Protein AF-A0A943BKE2-F1 (afdb_monomer)

Sequence (207 aa):
MQDPIVSISTIRNFMGNAGRNTCNEYLYQALLDADEALQRQIAKDVIKNNSTSTKTYLCPVCKRTVIKGNNYCGNCGQQLNTSKIERKKQMKLKFEGYSDDTFGEYGVTGEDVDNCGSMDPIQCVVDAGIHGKLMVIGQYSKASCSNGCWMIGISKVEEEDVLPDWKISLLQGDMEYSPALELEIQDEVEVTLTWYKNGRKEEFSHE

Radius of gyration: 26.33 Å; Cα contacts (8 Å, |Δi|>4): 329; chains: 1; bounding box: 64×33×72 Å

Foldseek 3Di:
DDDLVVVLVVLVVVPVVPPPPVPCPVVVVVSVVVNVVSVVVVVVVVVVVVVPPQDWDADPPPRDIDTLPDQADPPPRDGDPNVPVPPLDWQKWKWKADAQFWIDTCRPPNDIDGNPNPQFKKKKWKDLDVQFIKIKIWGAQPVVVNPRAIDIDIDHPDPPGDDGPWDWDWACDPDNRMIMIMTIHRPPGDIDIWMDGNNHTDDDDPD

Nearest PDB structures (foldseek):
  6f2r-assembly1_Q  TM=3.403E-01  e=2.307E+00  Homo sapiens
  6f2r-assembly3_K  TM=3.422E-01  e=3.800E+00  Homo sapiens
  9bee-assembly1_A  TM=2.531E-01  e=3.218E+00  Homo sapiens
  3l1f-assembly1_A-2  TM=2.012E-01  e=4.245E+00  Bos taurus

pLDDT: mean 82.04, std 16.02, range [31.16, 98.5]

Mean predicted aligned error: 16.69 Å

Secondary structure (DSSP, 8-state):
---HHHHHHHHHHHHHHS---TT-HHHHHHHHHHHHHHHHHHHHHHHHHHSS---EEE-TTT--EEETT-SB-TTT--B--TT-S----EEEEEEEESSSSEEEETTTT-EEEE-TT----EEEEEE-GGG-EEEEEEEESTTTTT-S-EEEEEE-SSTTPPPP--EEEEEE-SSTT-EEEEEEEETT---EEEEEETTEEP-----

Solvent-accessible surface area (backbone atoms only — not comparable to full-atom values): 12114 Å² total; per-residue (Å²): 132,83,59,67,69,61,52,45,55,51,52,52,51,49,56,65,70,53,57,89,63,92,85,46,66,67,58,54,49,55,50,50,54,50,47,52,54,51,52,54,49,51,51,50,52,51,52,59,57,54,70,56,68,72,51,65,45,63,39,90,83,80,63,45,81,40,62,69,86,53,59,46,39,92,84,78,64,48,74,41,62,80,81,68,58,68,73,72,57,61,40,51,45,30,35,36,34,85,57,76,35,33,43,31,34,69,52,76,81,60,50,72,44,73,56,82,61,66,46,56,39,40,36,34,39,44,36,38,66,96,73,32,46,39,24,40,37,39,29,36,12,62,88,59,78,65,67,72,29,46,45,78,51,73,47,65,73,50,95,85,60,68,78,53,90,59,54,72,46,82,46,83,28,96,36,91,51,10,48,21,42,34,41,43,42,68,49,93,59,71,69,48,79,47,47,22,55,71,85,41,74,62,82,82,79,88,125

Structure (mmCIF, N/CA/C/O backbone):
data_AF-A0A943BKE2-F1
#
_entry.id   AF-A0A943BKE2-F1
#
loop_
_atom_site.group_PDB
_atom_site.id
_atom_site.type_symbol
_atom_site.label_atom_id
_atom_site.label_alt_id
_atom_site.label_comp_id
_atom_site.label_asym_id
_atom_site.label_entity_id
_atom_site.label_seq_id
_atom_site.pdbx_PDB_ins_code
_atom_site.Cartn_x
_atom_site.Cartn_y
_atom_site.Cartn_z
_atom_site.occupancy
_atom_site.B_iso_or_equiv
_atom_site.auth_seq_id
_atom_site.auth_comp_id
_atom_site.auth_asym_id
_atom_site.auth_atom_id
_atom_site.pdbx_PDB_model_num
ATOM 1 N N . MET A 1 1 ? 9.113 -6.571 44.033 1.00 51.59 1 MET A N 1
ATOM 2 C CA . MET A 1 1 ? 9.815 -5.648 43.117 1.00 51.59 1 MET A CA 1
ATOM 3 C C . MET A 1 1 ? 9.465 -4.242 43.583 1.00 51.59 1 MET A C 1
ATOM 5 O O . MET A 1 1 ? 8.282 -3.999 43.780 1.00 51.59 1 MET A O 1
ATOM 9 N N . GLN A 1 2 ? 10.448 -3.400 43.917 1.00 57.78 2 GLN A N 1
ATOM 10 C CA . GLN A 1 2 ? 10.192 -2.038 44.414 1.00 57.78 2 GLN A CA 1
ATOM 11 C C . GLN A 1 2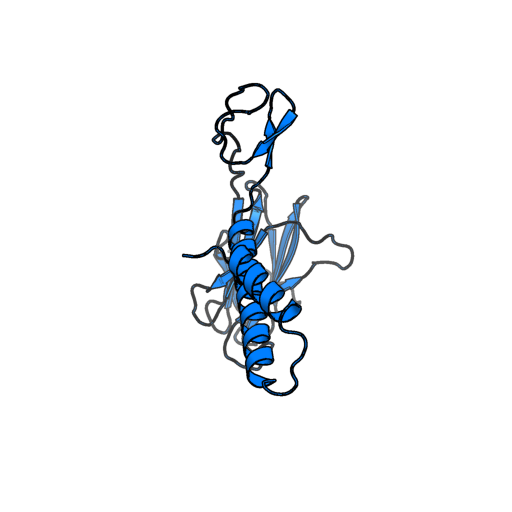 ? 9.551 -1.187 43.300 1.00 57.78 2 GLN A C 1
ATOM 13 O O . GLN A 1 2 ? 9.896 -1.375 42.135 1.00 57.78 2 GLN A O 1
ATOM 18 N N . ASP A 1 3 ? 8.637 -0.276 43.644 1.00 66.06 3 ASP A N 1
ATOM 19 C CA . ASP A 1 3 ? 8.017 0.647 42.682 1.00 66.06 3 ASP A CA 1
ATOM 20 C C . ASP A 1 3 ? 9.083 1.608 42.104 1.00 66.06 3 ASP A C 1
ATOM 22 O O . ASP A 1 3 ? 9.759 2.297 42.879 1.00 66.06 3 ASP A O 1
ATOM 26 N N . PRO A 1 4 ? 9.257 1.677 40.769 1.00 68.12 4 PRO A N 1
ATOM 27 C CA . PRO A 1 4 ? 10.283 2.506 40.138 1.00 68.12 4 PRO A CA 1
ATOM 28 C C . PRO A 1 4 ? 10.124 4.007 40.436 1.00 68.12 4 PRO A C 1
ATOM 30 O O . PRO A 1 4 ? 11.122 4.728 40.479 1.00 68.12 4 PRO A O 1
ATOM 33 N N . ILE A 1 5 ? 8.907 4.487 40.723 1.00 67.88 5 ILE A N 1
ATOM 34 C CA . ILE A 1 5 ? 8.652 5.881 41.123 1.00 67.88 5 ILE A CA 1
ATOM 35 C C . ILE A 1 5 ? 9.241 6.151 42.514 1.00 67.88 5 ILE A C 1
ATOM 37 O O . ILE A 1 5 ? 9.876 7.185 42.750 1.00 67.88 5 ILE A O 1
ATOM 41 N N . VAL A 1 6 ? 9.089 5.193 43.431 1.00 70.44 6 VAL A N 1
ATOM 42 C CA . VAL A 1 6 ? 9.658 5.266 44.784 1.00 70.44 6 VAL A CA 1
ATOM 43 C C . VAL A 1 6 ? 11.188 5.235 44.716 1.00 70.44 6 VAL A C 1
ATOM 45 O O . VAL A 1 6 ? 11.851 6.028 45.393 1.00 70.44 6 VAL A O 1
ATOM 48 N N . SER A 1 7 ? 11.763 4.405 43.842 1.00 76.44 7 SER A N 1
ATOM 49 C CA . SER A 1 7 ? 13.211 4.356 43.597 1.00 76.44 7 SER A CA 1
ATOM 50 C C . SER A 1 7 ? 13.778 5.679 43.063 1.00 76.44 7 SER A C 1
ATOM 52 O O . SER A 1 7 ? 14.766 6.165 43.612 1.00 76.44 7 SER A O 1
ATOM 54 N N . ILE A 1 8 ? 13.127 6.317 42.081 1.00 75.31 8 ILE A N 1
ATOM 55 C CA . ILE A 1 8 ? 13.532 7.635 41.549 1.00 75.31 8 ILE A CA 1
ATOM 56 C C . ILE A 1 8 ? 13.508 8.708 42.643 1.00 75.31 8 ILE A C 1
ATOM 58 O O . ILE A 1 8 ? 14.462 9.472 42.803 1.00 75.31 8 ILE A O 1
ATOM 62 N N . SER A 1 9 ? 12.434 8.755 43.436 1.00 71.38 9 SER A N 1
ATOM 63 C CA . SER A 1 9 ? 12.315 9.745 44.513 1.00 71.38 9 SER A CA 1
ATOM 64 C C . SER A 1 9 ? 13.426 9.592 45.560 1.00 71.38 9 SER A C 1
ATOM 66 O O . SER A 1 9 ? 13.979 10.583 46.034 1.00 71.38 9 SER A O 1
ATOM 68 N N . THR A 1 10 ? 13.820 8.349 45.854 1.00 75.75 10 THR A N 1
ATOM 69 C CA . THR A 1 10 ? 14.899 8.029 46.795 1.00 75.75 10 THR A CA 1
ATOM 70 C C . THR A 1 10 ? 16.254 8.498 46.263 1.00 75.75 10 THR A C 1
ATOM 72 O O . THR A 1 10 ? 17.006 9.139 46.998 1.00 75.75 10 THR A O 1
ATOM 75 N N . ILE A 1 11 ? 16.539 8.246 44.979 1.00 73.44 11 ILE A N 1
ATOM 76 C CA . ILE A 1 11 ? 17.780 8.675 44.312 1.00 73.44 11 ILE A CA 1
ATOM 77 C C . ILE A 1 11 ? 17.886 10.203 44.313 1.00 73.44 11 ILE A C 1
ATOM 79 O O . ILE A 1 11 ? 18.896 10.749 44.754 1.00 73.44 11 ILE A O 1
ATOM 83 N N . ARG A 1 12 ? 16.827 10.911 43.905 1.00 73.44 12 ARG A N 1
ATOM 84 C CA . ARG A 1 12 ? 16.833 12.382 43.854 1.00 73.44 12 ARG A CA 1
ATOM 85 C C . ARG A 1 12 ? 16.966 13.021 45.231 1.00 73.44 12 ARG A C 1
ATOM 87 O O . ARG A 1 12 ? 17.705 13.991 45.374 1.00 73.44 12 ARG A O 1
ATOM 94 N N . ASN A 1 13 ? 16.308 12.465 46.248 1.00 71.44 13 ASN A N 1
ATOM 95 C CA . ASN A 1 13 ? 16.451 12.932 47.628 1.00 71.44 13 ASN A CA 1
ATOM 96 C C . ASN A 1 13 ? 17.877 12.720 48.146 1.00 71.44 13 ASN A C 1
ATOM 98 O O . ASN A 1 13 ? 18.425 13.594 48.815 1.00 71.44 13 ASN A O 1
ATOM 102 N N . PHE A 1 14 ? 18.501 11.589 47.808 1.00 69.94 14 PHE A N 1
ATOM 103 C CA . PHE A 1 14 ? 19.898 11.338 48.147 1.00 69.94 14 PHE A CA 1
ATOM 104 C C . PHE A 1 14 ? 20.828 12.337 47.448 1.00 69.94 14 PHE A C 1
ATOM 106 O O . PHE A 1 14 ? 21.661 12.942 48.110 1.00 69.94 14 PHE A O 1
ATOM 113 N N . MET A 1 15 ? 20.636 12.586 46.149 1.00 69.81 15 MET A N 1
ATOM 114 C CA . MET A 1 15 ? 21.415 13.566 45.379 1.00 69.81 15 MET A CA 1
ATOM 115 C C . MET A 1 15 ? 21.217 15.013 45.855 1.00 69.81 15 MET A C 1
ATOM 117 O O . MET A 1 15 ? 22.151 15.805 45.795 1.00 69.81 15 MET A O 1
ATOM 121 N N . GLY A 1 16 ? 20.013 15.372 46.313 1.00 65.56 16 GLY A N 1
ATOM 122 C CA . GLY A 1 16 ? 19.709 16.702 46.847 1.00 65.56 16 GLY A CA 1
ATOM 123 C C . GLY A 1 16 ? 20.286 16.938 48.246 1.00 65.56 16 GLY A C 1
ATOM 124 O O . GLY A 1 16 ? 20.759 18.035 48.533 1.00 65.56 16 GLY A O 1
ATOM 125 N N . ASN A 1 17 ? 20.288 15.906 49.099 1.00 64.44 17 ASN A N 1
ATOM 126 C CA . ASN A 1 17 ? 20.837 15.972 50.459 1.00 64.44 17 ASN A CA 1
ATOM 127 C C . ASN A 1 17 ? 22.362 15.790 50.493 1.00 64.44 17 ASN A C 1
ATOM 129 O O . ASN A 1 17 ? 23.040 16.394 51.324 1.00 64.44 17 ASN A O 1
ATOM 133 N N . ALA A 1 18 ? 22.918 14.990 49.581 1.00 60.44 18 ALA A N 1
ATOM 134 C CA . ALA A 1 18 ? 24.348 14.909 49.323 1.00 60.44 18 ALA A CA 1
ATOM 1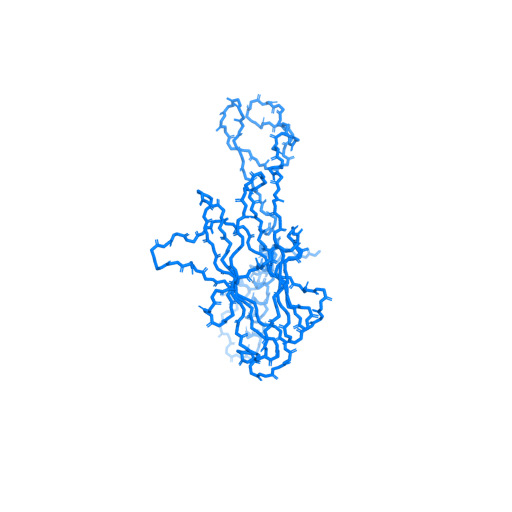35 C C . ALA A 1 18 ? 24.759 16.100 48.446 1.00 60.44 18 ALA A C 1
ATOM 137 O O . ALA A 1 18 ? 25.058 15.943 47.263 1.00 60.44 18 ALA A O 1
ATOM 138 N N . GLY A 1 19 ? 24.739 17.312 49.014 1.00 55.50 19 GLY A N 1
ATOM 139 C CA . GLY A 1 19 ? 25.275 18.503 48.348 1.00 55.50 19 GLY A CA 1
ATOM 140 C C . GLY A 1 19 ? 26.635 18.188 47.715 1.00 55.50 19 GLY A C 1
ATOM 141 O O . GLY A 1 19 ? 27.397 17.431 48.312 1.00 55.50 19 GLY A O 1
ATOM 142 N N . ARG A 1 20 ? 26.891 18.701 46.496 1.00 55.06 20 ARG A N 1
ATOM 143 C CA . ARG A 1 20 ? 28.044 18.380 45.622 1.00 55.06 20 ARG A CA 1
ATOM 144 C C . ARG A 1 20 ? 29.380 18.336 46.384 1.00 55.06 20 ARG A C 1
ATOM 146 O O . ARG A 1 20 ? 30.154 19.287 46.346 1.00 55.06 20 ARG A O 1
ATOM 153 N N . ASN A 1 21 ? 29.683 17.221 47.039 1.00 54.38 21 ASN A N 1
ATOM 154 C CA . ASN A 1 21 ? 31.015 16.936 47.533 1.00 54.38 21 ASN A CA 1
ATOM 155 C C . ASN A 1 21 ? 31.806 16.518 46.301 1.00 54.38 21 ASN A C 1
ATOM 157 O O . ASN A 1 21 ? 31.603 15.437 45.751 1.00 54.38 21 ASN A O 1
ATOM 161 N N . THR A 1 22 ? 32.689 17.406 45.858 1.00 52.53 22 THR A N 1
ATOM 162 C CA . THR A 1 22 ? 33.551 17.329 44.667 1.00 52.53 22 THR A CA 1
ATOM 163 C C . THR A 1 22 ? 34.516 16.132 44.645 1.00 52.53 22 THR A C 1
ATOM 165 O O . THR A 1 22 ? 35.450 16.109 43.855 1.00 52.53 22 THR A O 1
ATOM 168 N N . CYS A 1 23 ? 34.324 15.132 45.507 1.00 54.28 23 CYS A N 1
ATOM 169 C CA . CYS A 1 23 ? 35.214 13.987 45.672 1.00 54.28 23 CYS A CA 1
ATOM 170 C C . CYS A 1 23 ? 34.626 12.657 45.180 1.00 54.28 23 CYS A C 1
ATOM 172 O O . CYS A 1 23 ? 35.276 11.630 45.352 1.00 54.28 23 CYS A O 1
ATOM 174 N N . ASN A 1 24 ? 33.433 12.629 44.574 1.00 64.19 24 ASN A N 1
ATOM 175 C CA . ASN A 1 24 ? 32.945 11.400 43.941 1.00 64.19 24 ASN A CA 1
ATOM 176 C C . ASN A 1 24 ? 32.017 11.662 42.746 1.00 64.19 24 ASN A C 1
ATOM 178 O O . ASN A 1 24 ? 30.845 11.287 42.737 1.00 64.19 24 ASN A O 1
ATOM 182 N N . GLU A 1 25 ? 32.561 12.332 41.732 1.00 63.38 25 GLU A N 1
ATOM 183 C CA . GLU A 1 25 ? 31.884 12.616 40.460 1.00 63.38 25 GLU A CA 1
ATOM 184 C C . GLU A 1 25 ? 31.391 11.333 39.765 1.00 63.38 25 GLU A C 1
ATOM 186 O O . GLU A 1 25 ? 30.290 11.307 39.221 1.00 63.38 25 GLU A O 1
ATOM 191 N N . TYR A 1 26 ? 32.129 10.226 39.910 1.00 66.12 26 TYR A N 1
ATOM 192 C CA . TYR A 1 26 ? 31.728 8.903 39.420 1.00 66.12 26 TYR A CA 1
ATOM 193 C C . TYR A 1 26 ? 30.444 8.376 40.072 1.00 66.12 26 TYR A C 1
ATOM 195 O O . TYR A 1 26 ? 29.591 7.821 39.383 1.00 66.12 26 TYR A O 1
ATOM 203 N N . LEU A 1 27 ? 30.272 8.559 41.386 1.00 68.38 27 LEU A N 1
ATOM 204 C CA . LEU A 1 27 ? 29.050 8.142 42.079 1.00 68.38 27 LEU A CA 1
ATOM 205 C C . LEU A 1 27 ? 27.849 8.994 41.662 1.00 68.38 27 LEU A C 1
ATOM 207 O O . LEU A 1 27 ? 26.749 8.470 41.508 1.00 68.38 27 LEU A O 1
ATOM 211 N N . TYR A 1 28 ? 28.056 10.295 41.453 1.00 71.50 28 TYR A N 1
ATOM 212 C CA . TYR A 1 28 ? 26.998 11.182 40.974 1.00 71.50 28 TYR A CA 1
ATOM 213 C C . TYR A 1 28 ? 26.562 10.814 39.552 1.00 71.50 28 TYR A C 1
ATOM 215 O O . TYR A 1 28 ? 25.364 10.721 39.289 1.00 71.50 28 TYR A O 1
ATOM 223 N N . GLN A 1 29 ? 27.519 10.521 38.667 1.00 74.75 29 GLN A N 1
ATOM 224 C CA . GLN A 1 29 ? 27.222 10.090 37.304 1.00 74.75 29 GLN A CA 1
ATOM 225 C C . GLN A 1 29 ? 26.509 8.732 37.274 1.00 74.75 29 GLN A C 1
ATOM 227 O O . GLN A 1 29 ? 25.497 8.592 36.598 1.00 74.75 29 GLN A O 1
ATOM 232 N N . ALA A 1 30 ? 26.945 7.762 38.083 1.00 73.94 30 ALA A N 1
ATOM 233 C CA . ALA A 1 30 ? 26.273 6.465 38.181 1.00 73.94 30 ALA A CA 1
ATOM 234 C C . ALA A 1 30 ? 24.819 6.582 38.682 1.00 73.94 30 ALA A C 1
ATOM 236 O O . ALA A 1 30 ? 23.950 5.818 38.262 1.00 73.94 30 ALA A O 1
ATOM 237 N N . LEU A 1 31 ? 24.536 7.544 39.569 1.00 75.88 31 LEU A N 1
ATOM 238 C CA . LEU A 1 31 ? 23.175 7.825 40.036 1.00 75.88 31 LEU A CA 1
ATOM 239 C C . LEU A 1 31 ? 22.321 8.526 38.971 1.00 75.88 31 LEU A C 1
ATOM 241 O O . LEU A 1 31 ? 21.135 8.216 38.865 1.00 75.88 31 LEU A O 1
ATOM 245 N N . LEU A 1 32 ? 22.907 9.420 38.168 1.00 77.12 32 LEU A N 1
ATOM 246 C CA . LEU A 1 32 ? 22.231 10.026 37.015 1.00 77.12 32 LEU A CA 1
ATOM 247 C C . LEU A 1 32 ? 21.857 8.972 35.970 1.00 77.12 32 LEU A C 1
ATOM 249 O O . LEU A 1 32 ? 20.706 8.923 35.542 1.00 77.12 32 LEU A O 1
ATOM 253 N N . ASP A 1 33 ? 22.797 8.094 35.624 1.00 79.88 33 ASP A N 1
ATOM 254 C CA . ASP A 1 33 ? 22.573 7.023 34.652 1.00 79.88 33 ASP A CA 1
ATOM 255 C C . ASP A 1 33 ? 21.475 6.058 35.143 1.00 79.88 33 ASP A C 1
ATOM 257 O O . ASP A 1 33 ? 20.636 5.596 34.363 1.00 79.88 33 ASP A O 1
ATOM 261 N N . ALA A 1 34 ? 21.428 5.787 36.454 1.00 79.44 34 ALA A N 1
ATOM 262 C CA . ALA A 1 34 ? 20.378 4.982 37.073 1.00 79.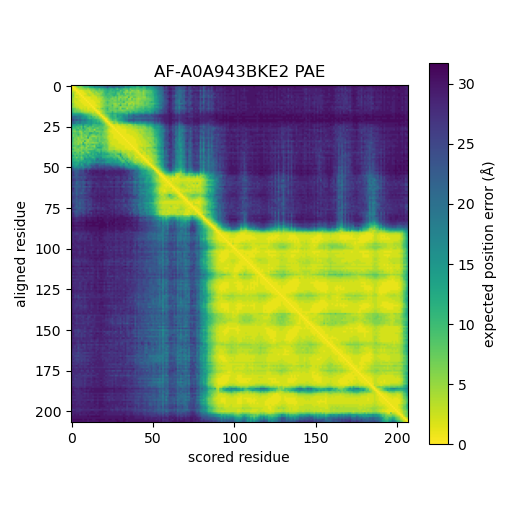44 34 ALA A CA 1
ATOM 263 C C . ALA A 1 34 ? 18.999 5.673 37.050 1.00 79.44 34 ALA A C 1
ATOM 265 O O . ALA A 1 34 ? 17.999 5.012 36.757 1.00 79.44 34 ALA A O 1
ATOM 266 N N . ASP A 1 35 ? 18.925 6.983 37.324 1.00 77.19 35 ASP A N 1
ATOM 267 C CA . ASP A 1 35 ? 17.682 7.765 37.212 1.00 77.19 35 ASP A CA 1
ATOM 268 C C . ASP A 1 35 ? 17.172 7.763 35.763 1.00 77.19 35 ASP A C 1
ATOM 270 O O . ASP A 1 35 ? 15.998 7.473 35.520 1.00 77.19 35 ASP A O 1
ATOM 274 N N . GLU A 1 36 ? 18.055 7.974 34.785 1.00 83.12 36 GLU A N 1
ATOM 275 C CA . GLU A 1 36 ? 17.693 7.969 33.368 1.00 83.12 36 GLU A CA 1
ATOM 276 C C . GLU A 1 36 ? 17.210 6.587 32.894 1.00 83.12 36 GLU A C 1
ATOM 278 O O . GLU A 1 36 ? 16.192 6.474 32.200 1.00 83.12 36 GLU A O 1
ATOM 283 N N . ALA A 1 37 ? 17.891 5.510 33.297 1.00 80.19 37 ALA A N 1
ATOM 284 C CA . ALA A 1 37 ? 17.491 4.147 32.957 1.00 80.19 37 ALA A CA 1
ATOM 285 C C . ALA A 1 37 ? 16.099 3.798 33.512 1.00 80.19 37 ALA A C 1
ATOM 287 O O . ALA A 1 37 ? 15.282 3.204 32.799 1.00 80.19 37 ALA A O 1
ATOM 288 N N . LEU A 1 38 ? 15.800 4.209 34.750 1.00 81.94 38 LEU A N 1
ATOM 289 C CA . LEU A 1 38 ? 14.488 4.011 35.371 1.00 81.94 38 LEU A CA 1
ATOM 290 C C . LEU A 1 38 ? 13.398 4.847 34.685 1.00 81.94 38 LEU A C 1
ATOM 292 O O . LEU A 1 38 ? 12.311 4.332 34.419 1.00 81.94 38 LEU A O 1
ATOM 296 N N . GLN A 1 39 ? 13.685 6.099 34.315 1.00 75.88 39 GLN A N 1
ATOM 297 C CA . GLN A 1 39 ? 12.749 6.926 33.544 1.00 75.88 39 GLN A CA 1
ATOM 298 C C . GLN A 1 39 ? 12.413 6.296 32.184 1.00 75.88 39 GLN A C 1
ATOM 300 O O . GLN A 1 39 ? 11.245 6.247 31.790 1.00 75.88 39 GLN A O 1
ATOM 305 N N . ARG A 1 40 ? 13.415 5.752 31.479 1.00 77.50 40 ARG A N 1
ATOM 306 C CA . ARG A 1 40 ? 13.216 5.043 30.203 1.00 77.50 40 ARG A CA 1
ATOM 307 C C . ARG A 1 40 ? 12.387 3.764 30.371 1.00 77.50 40 ARG A C 1
ATOM 309 O O . ARG A 1 40 ? 11.616 3.432 29.470 1.00 77.50 40 ARG A O 1
ATOM 316 N N . GLN A 1 41 ? 12.516 3.050 31.493 1.00 76.25 41 GLN A N 1
ATOM 317 C CA . GLN A 1 41 ? 11.672 1.886 31.802 1.00 76.25 41 GLN A CA 1
ATOM 318 C C . GLN A 1 41 ? 10.211 2.290 32.028 1.00 76.25 41 GLN A C 1
ATOM 320 O O . GLN A 1 41 ? 9.332 1.721 31.385 1.00 76.25 41 GLN A O 1
ATOM 325 N N . ILE A 1 42 ? 9.951 3.330 32.830 1.00 72.19 42 ILE A N 1
ATOM 326 C CA . ILE A 1 42 ? 8.590 3.852 33.036 1.00 72.19 42 ILE A CA 1
ATOM 327 C C . ILE A 1 42 ? 7.976 4.302 31.705 1.00 72.19 42 ILE A C 1
ATOM 329 O O . ILE A 1 42 ? 6.829 3.973 31.420 1.00 72.19 42 ILE A O 1
ATOM 333 N N . ALA A 1 43 ? 8.729 5.008 30.854 1.00 66.88 43 ALA A N 1
ATOM 334 C CA . ALA A 1 43 ? 8.239 5.425 29.541 1.00 66.88 43 ALA A CA 1
ATOM 335 C C . ALA A 1 43 ? 7.843 4.223 28.661 1.00 66.88 43 ALA A C 1
ATOM 337 O O . ALA A 1 43 ? 6.779 4.239 28.043 1.00 66.88 43 ALA A O 1
ATOM 338 N N . LYS A 1 44 ? 8.651 3.154 28.644 1.00 67.25 44 LYS A N 1
ATOM 339 C CA . LYS A 1 44 ? 8.325 1.908 27.930 1.00 67.25 44 LYS A CA 1
ATOM 340 C C . LYS A 1 44 ? 7.082 1.222 28.500 1.00 67.25 44 LYS A C 1
ATOM 342 O O . LYS A 1 44 ? 6.238 0.791 27.719 1.00 67.25 44 LYS A O 1
ATOM 347 N N . ASP A 1 45 ? 6.936 1.164 29.821 1.00 64.12 45 ASP A N 1
ATOM 348 C CA . ASP A 1 45 ? 5.769 0.560 30.473 1.00 64.12 45 ASP A CA 1
ATOM 349 C C . ASP A 1 45 ? 4.493 1.382 30.242 1.00 64.12 45 ASP A C 1
ATOM 351 O O . ASP A 1 45 ? 3.435 0.819 29.965 1.00 64.12 45 ASP A O 1
ATOM 355 N N . VAL A 1 46 ? 4.579 2.716 30.252 1.00 65.12 46 VAL A N 1
ATOM 356 C CA . VAL A 1 46 ? 3.467 3.609 29.885 1.00 65.12 46 VAL A CA 1
ATOM 357 C C . VAL A 1 46 ? 3.075 3.420 28.419 1.00 65.12 46 VAL A C 1
ATOM 359 O O . VAL A 1 46 ? 1.889 3.309 28.122 1.00 65.12 46 VAL A O 1
ATOM 362 N N . ILE A 1 47 ? 4.036 3.326 27.494 1.00 60.59 47 ILE A N 1
ATOM 363 C CA . ILE A 1 47 ? 3.760 3.070 26.070 1.00 60.59 47 ILE A CA 1
ATOM 364 C C . ILE A 1 47 ? 3.135 1.681 25.874 1.00 60.59 47 ILE A C 1
ATOM 366 O O . ILE A 1 47 ? 2.170 1.546 25.120 1.00 60.59 47 ILE A O 1
ATOM 370 N N . LYS A 1 48 ? 3.619 0.658 26.588 1.00 56.34 48 LYS A N 1
ATOM 371 C CA . LYS A 1 48 ? 3.060 -0.703 26.578 1.00 56.34 48 LYS A CA 1
ATOM 372 C C . LYS A 1 48 ? 1.630 -0.750 27.138 1.00 56.34 48 LYS A C 1
ATOM 374 O O . LYS A 1 48 ? 0.783 -1.454 26.600 1.00 56.34 48 LYS A O 1
ATOM 379 N N . ASN A 1 49 ? 1.334 0.044 28.165 1.00 52.97 49 ASN A N 1
ATOM 380 C CA . ASN A 1 49 ? -0.011 0.159 28.736 1.00 52.97 49 ASN A CA 1
ATOM 381 C C . ASN A 1 49 ? -0.946 1.050 27.891 1.00 52.97 49 ASN A C 1
ATOM 383 O O . ASN A 1 49 ? -2.154 0.829 27.870 1.00 52.97 49 ASN A O 1
ATOM 387 N N . ASN A 1 50 ? -0.415 2.019 27.140 1.00 50.06 50 ASN A N 1
ATOM 388 C CA . ASN A 1 50 ? -1.191 2.842 26.202 1.00 50.06 50 ASN A CA 1
ATOM 389 C C . ASN A 1 50 ? -1.450 2.151 24.854 1.00 50.06 50 ASN A C 1
ATOM 391 O O . ASN A 1 50 ? -2.392 2.517 24.152 1.00 50.06 50 ASN A O 1
ATOM 395 N N . SER A 1 51 ? -0.661 1.136 24.487 1.00 47.25 51 SER A N 1
ATOM 396 C CA . SER A 1 51 ? -0.925 0.305 23.300 1.00 47.25 51 SER A CA 1
ATOM 397 C C . SER A 1 51 ? -2.121 -0.637 23.496 1.00 47.25 51 SER A C 1
ATOM 399 O O . SER A 1 51 ? -2.761 -1.030 22.520 1.00 47.25 51 SER A O 1
ATOM 401 N N . THR A 1 52 ? -2.557 -0.872 24.738 1.00 45.75 52 THR A N 1
ATOM 402 C CA . THR A 1 52 ? -3.966 -1.173 25.021 1.00 45.75 52 THR A CA 1
ATOM 403 C C . THR A 1 52 ? -4.791 0.106 24.920 1.00 45.75 52 THR A C 1
ATOM 405 O O . THR A 1 52 ? -5.130 0.728 25.920 1.00 45.75 52 THR A O 1
ATOM 408 N N . SER A 1 53 ? -5.123 0.500 23.687 1.00 44.12 53 SER A N 1
ATOM 409 C CA . SER A 1 53 ? -6.108 1.544 23.394 1.00 44.12 53 SER A CA 1
ATOM 410 C C . SER A 1 53 ? -7.379 1.281 24.208 1.00 44.12 53 SER A C 1
ATOM 412 O O . SER A 1 53 ? -8.194 0.418 23.861 1.00 44.12 53 SER A O 1
ATOM 414 N N . THR A 1 54 ? -7.561 2.010 25.310 1.00 48.97 54 THR A N 1
ATOM 415 C CA . THR A 1 54 ? -8.810 2.050 26.072 1.00 48.97 54 THR A CA 1
ATOM 416 C C . THR A 1 54 ? -9.809 2.852 25.254 1.00 48.97 54 THR A C 1
ATOM 418 O O . THR A 1 54 ? -10.146 3.991 25.558 1.00 48.97 54 THR A O 1
ATOM 421 N N . LYS A 1 55 ? -10.265 2.257 24.145 1.00 56.91 55 LYS A N 1
ATOM 422 C CA . LYS A 1 55 ? -11.335 2.809 23.318 1.00 56.91 55 LYS A CA 1
ATOM 423 C C . LYS A 1 55 ? -12.491 3.154 24.257 1.00 56.91 55 LYS A C 1
ATOM 425 O O . LYS A 1 55 ? -12.983 2.294 24.986 1.00 56.91 55 LYS A O 1
ATOM 430 N N . THR A 1 56 ? -12.887 4.414 24.292 1.00 64.56 56 THR A N 1
ATOM 431 C CA . THR A 1 56 ? -14.064 4.852 25.039 1.00 64.56 56 THR A CA 1
ATOM 432 C C . THR A 1 56 ? -15.250 4.930 24.085 1.00 64.56 56 THR A C 1
ATOM 434 O O . THR A 1 56 ? -15.082 5.135 22.885 1.00 64.56 56 THR A O 1
ATOM 437 N N . TYR A 1 57 ? -16.455 4.689 24.589 1.00 71.19 57 TYR A N 1
ATOM 438 C CA . TYR A 1 57 ? -17.692 4.758 23.809 1.00 71.19 57 TYR A CA 1
ATOM 439 C C . TYR A 1 57 ? -18.811 5.369 24.648 1.00 71.19 57 TYR A C 1
ATOM 441 O O . TYR A 1 57 ? -18.705 5.448 25.870 1.00 71.19 57 TYR A O 1
ATOM 449 N N . LEU A 1 58 ? -19.885 5.827 24.010 1.00 77.06 58 LEU A N 1
ATOM 450 C CA . LEU A 1 58 ? -21.020 6.424 24.712 1.00 77.06 58 LEU A CA 1
ATOM 451 C C . LEU A 1 58 ? -22.041 5.349 25.087 1.00 77.06 58 LEU A C 1
ATOM 453 O O . LEU A 1 58 ? -22.403 4.501 24.274 1.00 77.06 58 LEU A O 1
ATOM 457 N N . CYS A 1 59 ? -22.541 5.404 26.321 1.00 78.75 59 CYS A N 1
ATOM 458 C CA . CYS A 1 59 ? -23.681 4.592 26.726 1.00 78.75 59 CYS A CA 1
ATOM 459 C C . CYS A 1 59 ? -24.912 4.951 25.867 1.00 78.75 59 CYS A C 1
ATOM 461 O O . CYS A 1 59 ? -25.250 6.134 25.781 1.00 78.75 59 CYS A O 1
ATOM 463 N N . PRO A 1 60 ? -25.639 3.971 25.301 1.00 79.31 60 PRO A N 1
ATOM 464 C CA . PRO A 1 60 ? -26.781 4.238 24.422 1.00 79.31 60 PRO A CA 1
ATOM 465 C C . PRO A 1 60 ? -27.967 4.907 25.134 1.00 79.31 60 PRO A C 1
ATOM 467 O O . PRO A 1 60 ? -28.787 5.546 24.485 1.00 79.31 60 PRO A O 1
ATOM 470 N N . VAL A 1 61 ? -28.058 4.780 26.462 1.00 85.88 61 VAL A N 1
ATOM 471 C CA . VAL A 1 61 ? -29.172 5.322 27.255 1.00 85.88 61 VAL A CA 1
ATOM 472 C C . VAL A 1 61 ? -28.823 6.696 27.815 1.00 85.88 61 VAL A C 1
ATOM 474 O O . VAL A 1 61 ? -29.497 7.680 27.531 1.00 85.88 61 VAL A O 1
ATOM 477 N N . CYS A 1 62 ? -27.746 6.791 28.600 1.00 87.62 62 CYS A N 1
ATOM 478 C CA . CYS A 1 62 ? -27.418 8.028 29.312 1.00 87.62 62 CYS A CA 1
ATOM 479 C C . CYS A 1 62 ? -26.361 8.895 28.613 1.00 87.62 62 CYS A C 1
ATOM 481 O O . CYS A 1 62 ? -25.941 9.898 29.186 1.00 87.62 62 CYS A O 1
ATOM 483 N N . LYS A 1 63 ? -25.877 8.487 27.429 1.00 80.69 63 LYS A N 1
ATOM 484 C CA . LYS A 1 63 ? -24.875 9.194 26.605 1.00 80.69 63 LYS A CA 1
ATOM 485 C C . LYS A 1 63 ? -23.576 9.562 27.331 1.00 80.69 63 LYS A C 1
ATOM 487 O O . LYS A 1 63 ? -22.844 10.437 26.888 1.00 80.69 63 LYS A O 1
ATOM 492 N N . ARG A 1 64 ? -23.273 8.906 28.453 1.00 83.00 64 ARG A N 1
ATOM 493 C CA . ARG A 1 64 ? -22.034 9.132 29.205 1.00 83.00 64 ARG A CA 1
ATOM 494 C C . ARG A 1 64 ? -20.937 8.222 28.670 1.00 83.00 64 ARG A C 1
ATOM 496 O O . ARG A 1 64 ? -21.222 7.097 28.259 1.00 83.00 64 ARG A O 1
ATOM 503 N N . THR A 1 65 ? -19.705 8.708 28.701 1.00 78.12 65 THR A N 1
ATOM 504 C CA . THR A 1 65 ? -18.516 7.959 28.298 1.00 78.12 65 THR A CA 1
ATOM 505 C C . THR A 1 65 ? -18.325 6.720 29.169 1.00 78.12 65 THR A C 1
ATOM 507 O O . THR A 1 65 ? -18.422 6.784 30.395 1.00 78.12 65 THR A O 1
ATOM 510 N N . VAL A 1 66 ? -18.048 5.591 28.525 1.00 80.94 66 VAL A N 1
ATOM 511 C CA . VAL A 1 66 ? -17.755 4.302 29.146 1.00 80.94 66 VAL A CA 1
ATOM 512 C C . VAL A 1 66 ? -16.469 3.723 28.559 1.00 80.94 66 VAL A C 1
ATOM 514 O O . VAL A 1 66 ? -16.133 3.957 27.399 1.00 80.94 66 VAL A O 1
ATOM 517 N N . ILE A 1 67 ? -15.747 2.961 29.376 1.00 72.44 67 ILE A N 1
ATOM 518 C CA . ILE A 1 67 ? -14.505 2.274 29.014 1.00 72.44 67 ILE A CA 1
ATOM 519 C C . ILE A 1 67 ? -14.848 0.940 28.326 1.00 72.44 67 ILE A C 1
ATOM 521 O O . ILE A 1 67 ? -15.670 0.167 28.832 1.00 72.44 67 ILE A O 1
ATOM 525 N N . LYS A 1 68 ? -14.236 0.650 27.167 1.00 63.88 68 LYS A N 1
ATOM 526 C CA . LYS A 1 68 ? -14.373 -0.643 26.469 1.00 63.88 68 LYS A CA 1
ATOM 527 C C . LYS A 1 68 ? -13.867 -1.782 27.355 1.00 63.88 68 LYS A C 1
ATOM 529 O O . LYS A 1 68 ? -12.700 -1.808 27.720 1.00 63.88 68 LYS A O 1
ATOM 534 N N . GLY A 1 69 ? -14.771 -2.705 27.691 1.00 65.06 69 GLY A N 1
ATOM 535 C CA . GLY A 1 69 ? -14.537 -3.816 28.623 1.00 65.06 69 GLY A CA 1
ATOM 536 C C . GLY A 1 69 ? -15.589 -3.914 29.733 1.00 65.06 69 GLY A C 1
ATOM 537 O O . GLY A 1 69 ? -15.830 -5.001 30.248 1.00 65.06 69 GLY A O 1
ATOM 538 N N . ASN A 1 70 ? -16.282 -2.816 30.057 1.00 73.69 70 ASN A N 1
ATOM 539 C CA . ASN A 1 70 ? -17.368 -2.858 31.034 1.00 73.69 70 ASN A CA 1
ATOM 540 C C . ASN A 1 70 ? -18.626 -3.491 30.425 1.00 73.69 70 ASN A C 1
ATOM 542 O O . ASN A 1 70 ? -19.093 -3.054 29.375 1.00 73.69 70 ASN A O 1
ATOM 546 N N . ASN A 1 71 ? -19.213 -4.459 31.133 1.00 80.56 71 ASN A N 1
ATOM 547 C CA . ASN A 1 71 ? -20.490 -5.082 30.762 1.00 80.56 71 ASN A CA 1
ATOM 548 C C . ASN A 1 71 ? -21.706 -4.204 31.105 1.00 80.56 71 ASN A C 1
ATOM 550 O O . ASN A 1 71 ? -22.809 -4.468 30.634 1.00 80.56 71 ASN A O 1
ATOM 554 N N . TYR A 1 72 ? -21.515 -3.164 31.925 1.00 85.25 72 TYR A N 1
ATOM 555 C CA . TYR A 1 72 ? -22.576 -2.279 32.404 1.00 85.25 72 TYR A CA 1
ATOM 556 C C . TYR A 1 72 ? -22.101 -0.828 32.476 1.00 85.25 72 TYR A C 1
ATOM 558 O O . TYR A 1 72 ? -20.930 -0.543 32.747 1.00 85.25 72 TYR A O 1
ATOM 566 N N . CYS A 1 73 ? -23.016 0.113 32.251 1.00 85.75 73 CYS A N 1
ATOM 567 C CA . CYS A 1 73 ? -22.743 1.532 32.433 1.00 85.75 73 CYS A CA 1
ATOM 568 C C . CYS A 1 73 ? -22.668 1.860 33.927 1.00 85.75 73 CYS A C 1
ATOM 570 O O . CYS A 1 73 ? -23.663 1.723 34.632 1.00 85.75 73 CYS A O 1
ATOM 572 N N . GLY A 1 74 ? -21.534 2.392 34.390 1.00 83.00 74 GLY A N 1
ATOM 573 C CA . GLY A 1 74 ? -21.360 2.793 35.792 1.00 83.00 74 GLY A CA 1
ATOM 574 C C . GLY A 1 74 ? -22.271 3.938 36.254 1.00 83.00 74 GLY A C 1
ATOM 575 O O . GLY A 1 74 ? -22.349 4.198 37.446 1.00 83.00 74 GLY A O 1
ATOM 576 N N . ASN A 1 75 ? -22.959 4.624 35.333 1.00 87.44 75 ASN A N 1
ATOM 577 C CA . ASN A 1 75 ? -23.898 5.692 35.676 1.00 87.44 75 ASN A CA 1
ATOM 578 C C . ASN A 1 75 ? -25.361 5.234 35.710 1.00 87.44 75 ASN A C 1
ATOM 580 O O . ASN A 1 75 ? -26.067 5.541 36.658 1.00 87.44 75 ASN A O 1
ATOM 584 N N . CYS A 1 76 ? -25.841 4.551 34.666 1.00 89.12 76 CYS A N 1
ATOM 585 C CA . CYS A 1 76 ? -27.264 4.200 34.549 1.00 89.12 76 CYS A CA 1
ATOM 586 C C . CYS A 1 76 ? -27.560 2.705 34.717 1.00 89.12 76 CYS A C 1
ATOM 588 O O . CYS A 1 76 ? -28.712 2.306 34.598 1.00 89.12 76 CYS A O 1
ATOM 590 N N . GLY A 1 77 ? -26.545 1.864 34.938 1.00 84.88 77 GLY A N 1
ATOM 591 C CA . GLY A 1 77 ? -26.715 0.418 35.105 1.00 84.88 77 GLY A CA 1
ATOM 592 C C . GLY A 1 77 ? -27.066 -0.346 33.823 1.00 84.88 77 GLY A C 1
ATOM 593 O O . GLY A 1 77 ? -27.132 -1.570 33.853 1.00 84.88 77 GLY A O 1
ATOM 594 N N . GLN A 1 78 ? -27.252 0.341 32.689 1.00 86.31 78 GLN A N 1
ATOM 595 C CA . GLN A 1 78 ? -27.576 -0.286 31.407 1.00 86.31 78 GLN A CA 1
ATOM 596 C C . GLN A 1 78 ? -26.533 -1.342 31.024 1.00 86.31 78 GLN A C 1
ATOM 598 O O . GLN A 1 78 ? -25.336 -1.039 31.006 1.00 86.31 78 GLN A O 1
ATOM 603 N N . GLN A 1 79 ? -26.992 -2.538 30.645 1.00 83.94 79 GLN A N 1
ATOM 604 C CA . GLN A 1 79 ? -26.134 -3.567 30.062 1.00 83.94 79 GLN A CA 1
ATOM 605 C C . GLN A 1 79 ? -25.564 -3.066 28.735 1.00 83.94 79 GLN A C 1
ATOM 607 O O . GLN A 1 79 ? -26.290 -2.664 27.820 1.00 83.94 79 GLN A O 1
ATOM 612 N N . LEU A 1 80 ? -24.242 -3.072 28.653 1.00 77.44 80 LEU A N 1
ATOM 613 C CA . LEU A 1 80 ? -23.499 -2.694 27.471 1.00 77.44 80 LEU A CA 1
ATOM 614 C C . LEU A 1 80 ? -23.253 -3.980 26.693 1.00 77.44 80 LEU A C 1
ATOM 616 O O . LEU A 1 80 ? -22.430 -4.805 27.084 1.00 77.44 80 LEU A O 1
ATOM 620 N N . ASN A 1 81 ? -24.006 -4.175 25.611 1.00 64.62 81 ASN A N 1
ATOM 621 C CA . ASN A 1 81 ? -23.758 -5.278 24.693 1.00 64.62 81 ASN A CA 1
ATOM 622 C C . ASN A 1 81 ? -22.432 -5.016 23.975 1.00 64.62 81 ASN A C 1
ATOM 624 O O . ASN A 1 81 ? -22.392 -4.416 22.903 1.00 64.62 81 ASN A O 1
ATOM 628 N N . THR A 1 82 ? -21.337 -5.487 24.567 1.00 54.72 82 THR A N 1
ATOM 629 C CA . THR A 1 82 ? -20.002 -5.529 23.955 1.00 54.72 82 THR A CA 1
ATOM 630 C C . THR A 1 82 ? -19.982 -6.374 22.672 1.00 54.72 82 THR A C 1
ATOM 632 O O . THR A 1 82 ? -19.059 -6.243 21.873 1.00 54.72 82 THR A O 1
ATOM 635 N N . SER A 1 83 ? -21.034 -7.168 22.439 1.00 49.94 83 SER A N 1
ATOM 636 C CA . SER A 1 83 ? -21.335 -7.938 21.227 1.00 49.94 83 SER A CA 1
ATOM 637 C C . SER A 1 83 ? -22.133 -7.183 20.148 1.00 49.94 83 SER A C 1
ATOM 639 O O . SER A 1 83 ? -22.332 -7.727 19.068 1.00 49.94 83 SER A O 1
ATOM 641 N N . LYS A 1 84 ? -22.574 -5.939 20.401 1.00 45.53 84 LYS A N 1
ATOM 642 C CA . LYS A 1 84 ? -23.236 -5.054 19.415 1.00 45.53 84 LYS A CA 1
ATOM 643 C C . LYS A 1 84 ? -22.463 -3.756 19.160 1.00 45.53 84 LYS A C 1
ATOM 645 O O . LYS A 1 84 ? -23.034 -2.737 18.789 1.00 45.53 84 LYS A O 1
ATOM 650 N N . ILE A 1 85 ? -21.143 -3.791 19.307 1.00 48.41 85 ILE A N 1
ATOM 651 C CA . ILE A 1 85 ? -20.337 -3.112 18.296 1.00 48.41 85 ILE A CA 1
ATOM 652 C C . ILE A 1 85 ? -20.237 -4.179 17.224 1.00 48.41 85 ILE A C 1
ATOM 654 O O . ILE A 1 85 ? -19.425 -5.092 17.371 1.00 48.41 85 ILE A O 1
ATOM 658 N N . GLU A 1 86 ? -21.128 -4.150 16.229 1.00 46.38 86 GLU A N 1
ATOM 659 C CA . GLU A 1 86 ? -20.881 -4.890 14.995 1.00 46.38 86 GLU A CA 1
ATOM 660 C C . GLU A 1 86 ? -19.415 -4.622 14.670 1.00 46.38 86 GLU A C 1
ATOM 662 O O . GLU A 1 86 ? -19.008 -3.464 14.522 1.00 46.38 86 GLU A O 1
ATOM 667 N N . ARG A 1 87 ? -18.570 -5.661 14.696 1.00 48.53 87 ARG A N 1
ATOM 668 C CA . ARG A 1 87 ? -17.313 -5.568 13.971 1.00 48.53 87 ARG A CA 1
ATOM 669 C C . ARG A 1 87 ? -17.807 -5.271 12.570 1.00 48.53 87 ARG A C 1
ATOM 671 O O . ARG A 1 87 ? -18.295 -6.196 11.930 1.00 48.53 87 ARG A O 1
ATOM 678 N N . LYS A 1 88 ? -17.804 -3.991 12.167 1.00 54.69 88 LYS A N 1
ATOM 679 C CA . LYS A 1 88 ? -17.915 -3.632 10.763 1.00 54.69 88 LYS A CA 1
ATOM 680 C C . LYS A 1 88 ? -16.894 -4.545 10.131 1.00 54.69 88 LYS A C 1
ATOM 682 O O . LYS A 1 88 ? -15.713 -4.486 10.489 1.00 54.69 88 LYS A O 1
ATOM 687 N N . LYS A 1 89 ? -17.404 -5.519 9.393 1.00 64.12 89 LYS A N 1
ATOM 688 C CA . LYS A 1 89 ? -16.581 -6.479 8.698 1.00 64.12 89 LYS A CA 1
ATOM 689 C C . LYS A 1 89 ? -15.675 -5.592 7.808 1.00 64.12 89 LYS A C 1
ATOM 691 O O . LYS A 1 89 ? -16.062 -4.474 7.445 1.00 64.12 89 LYS A O 1
ATOM 696 N N . GLN A 1 90 ? -14.401 -5.928 7.696 1.00 78.06 90 GLN A N 1
ATOM 697 C CA . GLN A 1 90 ? -13.419 -5.065 7.041 1.00 78.06 90 GLN A CA 1
ATOM 698 C C . GLN A 1 90 ? -12.782 -5.861 5.923 1.00 78.06 90 GLN A C 1
ATOM 700 O O . GLN A 1 90 ? -12.285 -6.965 6.165 1.00 78.06 90 GLN A O 1
ATOM 705 N N . MET A 1 91 ? -12.785 -5.268 4.737 1.00 89.56 91 MET A N 1
ATOM 706 C CA . MET A 1 91 ? -12.065 -5.778 3.590 1.00 89.56 91 MET A CA 1
ATOM 707 C C . MET A 1 91 ? -10.580 -5.514 3.820 1.00 89.56 91 MET A C 1
ATOM 709 O O . MET A 1 91 ? -10.195 -4.423 4.251 1.00 89.56 91 MET A O 1
ATOM 713 N N . LYS A 1 92 ? -9.754 -6.526 3.561 1.00 94.31 92 LYS A N 1
ATOM 714 C CA . LYS A 1 92 ? -8.303 -6.457 3.721 1.00 94.31 92 LYS A CA 1
ATOM 715 C C . LYS A 1 92 ? -7.635 -6.679 2.382 1.00 94.31 92 LYS A C 1
ATOM 717 O O . LYS A 1 92 ? -7.559 -7.819 1.939 1.00 94.31 92 LYS A O 1
ATOM 722 N N . LEU A 1 93 ? -7.141 -5.606 1.780 1.00 96.75 93 LEU A N 1
ATOM 723 C CA . LEU A 1 93 ? -6.260 -5.723 0.623 1.00 96.75 93 LEU A CA 1
ATOM 724 C C . LEU A 1 93 ? -4.837 -5.953 1.121 1.00 96.75 93 LEU A C 1
ATOM 726 O O . LEU A 1 93 ? -4.416 -5.268 2.059 1.00 96.75 93 LEU A O 1
ATOM 730 N N . LYS A 1 94 ? -4.114 -6.895 0.517 1.00 97.81 94 LYS A N 1
ATOM 731 C CA . LYS A 1 94 ? -2.731 -7.236 0.885 1.00 97.81 94 LYS A CA 1
ATOM 732 C C . LYS A 1 94 ? -1.836 -7.100 -0.338 1.00 97.81 94 LYS A C 1
ATOM 734 O O . LYS A 1 94 ? -1.954 -7.894 -1.263 1.00 97.81 94 LYS A O 1
ATOM 739 N N . PHE A 1 95 ? -0.933 -6.126 -0.310 1.00 98.44 95 PHE A N 1
ATOM 740 C CA . PHE A 1 95 ? 0.022 -5.865 -1.382 1.00 98.44 95 PHE A CA 1
ATOM 741 C C . PHE A 1 95 ? 1.409 -6.384 -1.019 1.00 98.44 95 PHE A C 1
ATOM 743 O O . PHE A 1 95 ? 1.935 -6.024 0.036 1.00 98.44 95 PHE A O 1
ATOM 750 N N . GLU A 1 96 ? 2.019 -7.186 -1.885 1.00 98.12 96 GLU A N 1
ATOM 751 C CA . GLU A 1 96 ? 3.385 -7.695 -1.714 1.00 98.12 96 GLU A CA 1
ATOM 752 C C . GLU A 1 96 ? 4.009 -8.086 -3.060 1.00 98.12 96 GLU A C 1
ATOM 754 O O . GLU A 1 96 ? 3.329 -8.104 -4.084 1.00 98.12 96 GLU A O 1
ATOM 759 N N . GLY A 1 97 ? 5.313 -8.359 -3.070 1.00 97.19 97 GLY A N 1
ATOM 760 C CA . GLY A 1 97 ? 6.003 -8.922 -4.226 1.00 97.19 97 GLY A CA 1
ATOM 761 C C . GLY A 1 97 ? 6.234 -10.424 -4.076 1.00 97.19 97 GLY A C 1
ATOM 762 O O . GLY A 1 97 ? 6.641 -10.884 -3.006 1.00 97.19 97 GLY A O 1
ATOM 763 N N . TYR A 1 98 ? 5.999 -11.178 -5.152 1.00 93.06 98 TYR A N 1
ATOM 764 C CA . TYR A 1 98 ? 6.105 -12.648 -5.179 1.00 93.06 98 TYR A CA 1
ATOM 765 C C . TYR A 1 98 ? 7.338 -13.178 -5.924 1.00 93.06 98 TYR A C 1
ATOM 767 O O . TYR A 1 98 ? 7.600 -14.381 -5.925 1.00 93.06 98 TYR A O 1
ATOM 775 N N . SER A 1 99 ? 8.104 -12.290 -6.546 1.00 93.38 99 SER A N 1
ATOM 776 C CA . SER A 1 99 ? 9.336 -12.582 -7.287 1.00 93.38 99 SER A CA 1
ATOM 777 C C . SER A 1 99 ? 10.162 -11.296 -7.412 1.00 93.38 99 SER A C 1
ATOM 779 O O . SER A 1 99 ? 9.870 -10.319 -6.727 1.00 93.38 99 SER A O 1
ATOM 781 N N . ASP A 1 100 ? 11.203 -11.258 -8.240 1.00 91.75 100 ASP A N 1
ATOM 782 C CA . ASP A 1 100 ? 11.933 -10.027 -8.557 1.00 91.75 100 ASP A CA 1
ATOM 783 C C . ASP A 1 100 ? 11.261 -9.153 -9.634 1.00 91.75 100 ASP A C 1
ATOM 785 O O . ASP A 1 100 ? 11.678 -8.005 -9.829 1.00 91.75 100 ASP A O 1
ATOM 789 N N . ASP A 1 101 ? 10.209 -9.648 -10.291 1.00 94.19 101 ASP A N 1
ATOM 790 C CA . ASP A 1 101 ? 9.480 -8.953 -11.356 1.00 94.19 101 ASP A CA 1
ATOM 791 C C . ASP A 1 101 ? 7.967 -8.804 -11.125 1.00 94.19 101 ASP A C 1
ATOM 793 O O . ASP A 1 101 ? 7.347 -7.951 -11.770 1.00 94.19 101 ASP A O 1
ATOM 797 N N . THR A 1 102 ? 7.388 -9.524 -10.158 1.00 96.19 102 THR A N 1
ATOM 798 C CA . THR A 1 102 ? 5.946 -9.486 -9.862 1.00 96.19 102 THR A CA 1
ATOM 799 C C . THR A 1 102 ? 5.576 -8.800 -8.546 1.00 96.19 102 THR A C 1
ATOM 801 O O . THR A 1 102 ? 6.185 -9.027 -7.493 1.00 96.19 102 THR A O 1
ATOM 804 N N . PHE A 1 103 ? 4.536 -7.964 -8.609 1.00 97.62 103 PHE A N 1
ATOM 805 C CA . PHE A 1 103 ? 3.916 -7.276 -7.476 1.00 97.62 103 PHE A CA 1
ATOM 806 C C . PHE A 1 103 ? 2.400 -7.223 -7.660 1.00 97.62 103 PHE A C 1
ATOM 808 O O . PHE A 1 103 ? 1.921 -6.851 -8.732 1.00 97.62 103 PHE A O 1
ATOM 815 N N . GLY A 1 104 ? 1.648 -7.535 -6.607 1.00 97.12 104 GLY A N 1
ATOM 816 C CA . GLY A 1 104 ? 0.208 -7.747 -6.724 1.00 97.12 104 GLY A CA 1
ATOM 817 C C . GLY A 1 104 ? -0.583 -7.496 -5.447 1.00 97.12 104 GLY A C 1
A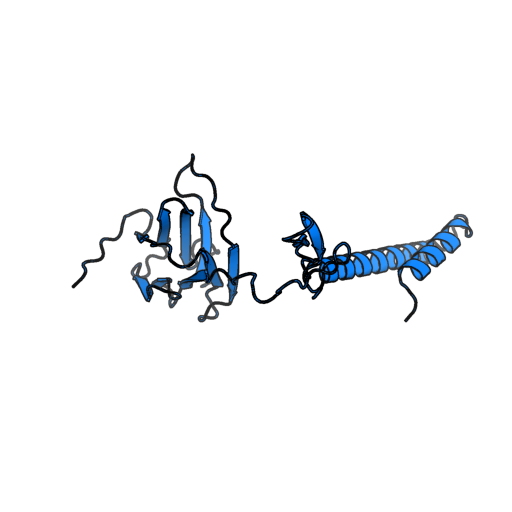TOM 818 O O . GLY A 1 104 ? -0.032 -7.104 -4.416 1.00 97.12 104 GLY A O 1
ATOM 819 N N . GLU A 1 105 ? -1.894 -7.708 -5.539 1.00 97.19 105 GLU A N 1
ATOM 820 C CA . GLU A 1 105 ? -2.853 -7.696 -4.436 1.00 97.19 105 GLU A CA 1
ATOM 821 C C . GLU A 1 105 ? -3.417 -9.110 -4.229 1.00 97.19 105 GLU A C 1
ATOM 823 O O . GLU A 1 105 ? -4.150 -9.621 -5.068 1.00 97.19 105 GLU A O 1
ATOM 828 N N . TYR A 1 106 ? -3.108 -9.746 -3.096 1.00 95.88 106 TYR A N 1
ATOM 829 C CA . TYR A 1 106 ? -3.411 -11.168 -2.845 1.00 95.88 106 TYR A CA 1
ATOM 830 C C . TYR A 1 106 ? -4.381 -11.406 -1.680 1.00 95.88 106 TYR A C 1
ATOM 832 O O . TYR A 1 106 ? -4.599 -12.544 -1.265 1.00 95.88 106 TYR A O 1
ATOM 840 N N . GLY A 1 107 ? -4.951 -10.345 -1.112 1.00 92.88 107 GLY A N 1
ATOM 841 C CA . GLY A 1 107 ? -5.943 -10.428 -0.045 1.00 92.88 107 GLY A CA 1
ATOM 842 C C . GLY A 1 107 ? -7.359 -10.668 -0.564 1.00 92.88 107 GLY A C 1
ATOM 843 O O . GLY A 1 107 ? -8.114 -11.415 0.064 1.00 92.88 107 GLY A O 1
ATOM 844 N N . VAL A 1 108 ? -7.728 -10.049 -1.693 1.00 92.25 108 VAL A N 1
ATOM 845 C CA . VAL A 1 108 ? -9.105 -10.089 -2.220 1.00 92.25 108 VAL A CA 1
ATOM 846 C C . VAL A 1 108 ? -9.169 -10.473 -3.695 1.00 92.25 108 VAL A C 1
ATOM 848 O O . VAL A 1 108 ? -9.908 -11.391 -4.046 1.00 92.25 108 VAL A O 1
ATOM 851 N N . THR A 1 109 ? -8.441 -9.761 -4.550 1.00 91.25 109 THR A N 1
ATOM 852 C CA . THR A 1 109 ? -8.533 -9.850 -6.015 1.00 91.25 109 THR A CA 1
ATOM 853 C C . THR A 1 109 ? -7.612 -10.920 -6.591 1.00 91.25 109 THR A C 1
ATOM 855 O O . THR A 1 109 ? -7.997 -11.612 -7.531 1.00 91.25 109 THR A O 1
ATOM 858 N N . GLY A 1 110 ? -6.425 -11.105 -6.005 1.00 92.69 110 GLY A N 1
ATOM 859 C CA . GLY A 1 110 ? -5.392 -11.985 -6.554 1.00 92.69 110 GLY A CA 1
ATOM 860 C C . GLY A 1 110 ? -4.721 -11.418 -7.809 1.00 92.69 110 GLY A C 1
ATOM 861 O O . GLY A 1 110 ? -4.100 -12.177 -8.549 1.00 92.69 110 GLY A O 1
ATOM 862 N N . GLU A 1 111 ? -4.882 -10.120 -8.082 1.00 94.62 111 GLU A N 1
ATOM 863 C CA . GLU A 1 111 ? -4.282 -9.460 -9.239 1.00 94.62 111 GLU A CA 1
ATOM 864 C C . GLU A 1 111 ? -2.763 -9.364 -9.072 1.00 94.62 111 GLU A C 1
ATOM 866 O O . GLU A 1 111 ? -2.274 -8.876 -8.056 1.00 94.62 111 GLU A O 1
ATOM 871 N N . ASP A 1 112 ? -2.020 -9.806 -10.086 1.00 94.50 112 ASP A N 1
ATOM 872 C CA . ASP A 1 112 ? -0.558 -9.841 -10.091 1.00 94.50 112 ASP A CA 1
ATOM 873 C C . ASP A 1 112 ? -0.018 -9.146 -11.342 1.00 94.50 112 ASP A C 1
ATOM 875 O O . ASP A 1 112 ? -0.480 -9.400 -12.459 1.00 94.50 112 ASP A O 1
ATOM 879 N N . VAL A 1 113 ? 0.947 -8.246 -11.158 1.00 95.75 113 VAL A N 1
ATOM 880 C CA . VAL A 1 113 ? 1.516 -7.442 -12.240 1.00 95.75 113 VAL A CA 1
ATOM 881 C C . VAL A 1 113 ? 2.985 -7.773 -12.419 1.00 95.75 113 VAL A C 1
ATOM 883 O O . VAL A 1 113 ? 3.787 -7.572 -11.516 1.00 95.75 113 VAL A O 1
ATOM 886 N N . ASP A 1 114 ? 3.332 -8.201 -13.630 1.00 94.19 114 ASP A N 1
ATOM 887 C CA . ASP A 1 114 ? 4.693 -8.553 -14.038 1.00 94.19 114 ASP A CA 1
ATOM 888 C C . ASP A 1 114 ? 5.361 -7.405 -14.818 1.00 94.19 114 ASP A C 1
ATOM 890 O O . ASP A 1 114 ? 4.885 -7.006 -15.887 1.00 94.19 114 ASP A O 1
ATOM 894 N N . ASN A 1 115 ? 6.464 -6.852 -14.303 1.00 91.50 115 ASN A N 1
ATOM 895 C CA . ASN A 1 115 ? 7.248 -5.807 -14.972 1.00 91.50 115 ASN A CA 1
ATOM 896 C C . ASN A 1 115 ? 8.389 -6.339 -15.870 1.00 91.50 115 ASN A C 1
ATOM 898 O O . ASN A 1 115 ? 9.237 -5.543 -16.298 1.00 91.50 115 ASN A O 1
ATOM 902 N N . CYS A 1 116 ? 8.420 -7.643 -16.147 1.00 91.25 116 CYS A N 1
ATOM 903 C CA . CYS A 1 116 ? 9.401 -8.370 -16.954 1.00 91.25 116 CYS A CA 1
ATOM 904 C C . CYS A 1 116 ? 10.859 -8.124 -16.523 1.00 91.25 116 CYS A C 1
ATOM 906 O O . CYS A 1 116 ? 11.743 -7.940 -17.367 1.00 91.25 116 CYS A O 1
ATOM 908 N N . GLY A 1 117 ? 11.111 -8.024 -15.217 1.00 87.69 117 GLY A N 1
ATOM 909 C CA . GLY A 1 117 ? 12.445 -7.820 -14.646 1.00 87.69 117 GLY A CA 1
ATOM 910 C C . GLY A 1 117 ? 13.029 -6.427 -14.887 1.00 87.69 117 GLY A C 1
ATOM 911 O O . GLY A 1 117 ? 14.232 -6.215 -14.728 1.00 87.69 117 GLY A O 1
ATOM 912 N N . SER A 1 118 ? 12.203 -5.449 -15.271 1.00 91.56 118 SER A N 1
ATOM 913 C CA . SER A 1 118 ? 12.663 -4.076 -15.531 1.00 91.56 118 SER A CA 1
ATOM 914 C C . SER A 1 118 ? 13.164 -3.346 -14.278 1.00 91.56 118 SER A C 1
ATOM 916 O O . SER A 1 118 ? 13.865 -2.337 -14.398 1.00 91.56 118 SER A O 1
ATOM 918 N N . MET A 1 119 ? 12.815 -3.837 -13.080 1.00 91.38 119 MET A N 1
ATOM 919 C CA . MET A 1 119 ? 13.049 -3.181 -11.779 1.00 91.38 119 MET A CA 1
ATOM 920 C C . MET A 1 119 ? 12.410 -1.786 -11.662 1.00 91.38 119 MET A C 1
ATOM 922 O O . MET A 1 119 ? 12.714 -1.003 -10.749 1.00 91.38 119 MET A O 1
ATOM 926 N N . ASP A 1 120 ? 11.539 -1.442 -12.605 1.00 95.31 120 ASP A N 1
ATOM 927 C CA . ASP A 1 120 ? 10.751 -0.228 -12.553 1.00 95.31 120 ASP A CA 1
ATOM 928 C C . ASP A 1 120 ? 9.577 -0.409 -11.578 1.00 95.31 120 ASP A C 1
ATOM 930 O O . ASP A 1 120 ? 9.128 -1.536 -11.338 1.00 95.31 120 ASP A O 1
ATOM 934 N N . PRO A 1 121 ? 9.099 0.685 -10.960 1.00 96.94 121 PRO A N 1
ATOM 935 C CA . PRO A 1 121 ? 8.038 0.596 -9.972 1.00 96.94 121 PRO A CA 1
ATOM 936 C C . PRO A 1 121 ? 6.730 0.119 -10.605 1.00 96.94 121 PRO A C 1
ATOM 938 O O . PRO A 1 121 ? 6.385 0.504 -11.725 1.00 96.94 121 PRO A O 1
ATOM 941 N N . ILE A 1 122 ? 5.985 -0.662 -9.834 1.00 97.94 122 ILE A N 1
ATOM 942 C CA . ILE A 1 122 ? 4.600 -1.028 -10.109 1.00 97.94 122 ILE A CA 1
ATOM 943 C C . ILE A 1 122 ? 3.732 -0.197 -9.168 1.00 97.94 122 ILE A C 1
ATOM 945 O O . ILE A 1 122 ? 3.985 -0.136 -7.962 1.00 97.94 122 ILE A O 1
ATOM 949 N N . GLN A 1 123 ? 2.731 0.481 -9.717 1.00 98.19 123 GLN A N 1
ATOM 950 C CA . GLN A 1 123 ? 1.806 1.305 -8.947 1.00 98.19 123 GLN A CA 1
ATOM 951 C C . GLN A 1 123 ? 0.381 0.780 -9.080 1.00 98.19 123 GLN A C 1
ATOM 953 O O . GLN A 1 123 ? -0.026 0.335 -10.148 1.00 98.19 123 GLN A O 1
ATOM 958 N N . CYS A 1 124 ? -0.394 0.884 -8.009 1.00 98.38 124 CYS A N 1
ATOM 959 C CA . CYS A 1 124 ? -1.809 0.551 -7.988 1.00 98.38 124 CYS A CA 1
ATOM 960 C C . CYS A 1 124 ? -2.591 1.702 -7.369 1.00 98.38 124 CYS A C 1
ATOM 962 O O . CYS A 1 124 ? -2.319 2.103 -6.238 1.00 98.38 124 CYS A O 1
ATOM 964 N N . VAL A 1 125 ? -3.565 2.237 -8.097 1.00 98.25 125 VAL A N 1
ATOM 965 C CA . VAL A 1 125 ? -4.589 3.101 -7.514 1.00 98.25 125 VAL A CA 1
ATOM 966 C C . VAL A 1 125 ? -5.685 2.209 -6.952 1.00 98.25 125 VAL A C 1
ATOM 968 O O . VAL A 1 125 ? -6.325 1.469 -7.694 1.00 98.25 125 VAL A O 1
ATOM 971 N N . VAL A 1 126 ? -5.896 2.317 -5.645 1.00 97.62 126 VAL A N 1
ATOM 972 C CA . VAL A 1 126 ? -7.010 1.720 -4.913 1.00 97.62 126 VAL A CA 1
ATOM 973 C C . VAL A 1 126 ? -8.095 2.782 -4.794 1.00 97.62 126 VAL A C 1
ATOM 975 O O . VAL A 1 126 ? -7.919 3.757 -4.059 1.00 97.62 126 VAL A O 1
ATOM 978 N N . ASP A 1 127 ? -9.199 2.614 -5.516 1.00 95.62 127 ASP A N 1
ATOM 979 C CA . ASP A 1 127 ? -10.339 3.533 -5.493 1.00 95.62 127 ASP A CA 1
ATOM 980 C C . ASP A 1 127 ? -11.543 2.872 -4.810 1.00 95.62 127 ASP A C 1
ATOM 982 O O . ASP A 1 127 ? -12.064 1.866 -5.288 1.00 95.62 127 ASP A O 1
ATOM 986 N N . ALA A 1 128 ? -11.967 3.440 -3.680 1.00 93.31 128 ALA A N 1
ATOM 987 C CA . ALA A 1 128 ? -13.121 3.003 -2.896 1.00 93.31 128 ALA A CA 1
ATOM 988 C C . ALA A 1 128 ? -14.292 4.011 -2.999 1.00 93.31 128 ALA A C 1
ATOM 990 O O . ALA A 1 128 ? -15.126 4.134 -2.091 1.00 93.31 128 ALA A O 1
ATOM 991 N N . GLY A 1 129 ? -14.325 4.805 -4.074 1.00 88.94 129 GLY A N 1
ATOM 992 C CA . GLY A 1 129 ? -15.339 5.813 -4.356 1.00 88.94 129 GLY A CA 1
ATOM 993 C C . GLY A 1 129 ? -15.406 6.888 -3.274 1.00 88.94 129 GLY A C 1
ATOM 994 O O . GLY A 1 129 ? -14.424 7.558 -2.948 1.00 88.94 129 GLY A O 1
ATOM 995 N N . ILE A 1 130 ? -16.583 7.050 -2.663 1.00 85.75 130 ILE A N 1
ATOM 996 C CA . ILE A 1 130 ? -16.800 8.048 -1.601 1.00 85.75 130 ILE A CA 1
ATOM 997 C C . ILE A 1 130 ? -15.965 7.789 -0.337 1.00 85.75 130 ILE A C 1
ATOM 999 O O . ILE A 1 130 ? -15.864 8.669 0.517 1.00 85.75 130 ILE A O 1
ATOM 1003 N N . HIS A 1 131 ? -15.393 6.590 -0.194 1.00 86.75 131 HIS A N 1
ATOM 1004 C CA . HIS A 1 131 ? -14.569 6.205 0.951 1.00 86.75 131 HIS A CA 1
ATOM 1005 C C . HIS A 1 131 ? -13.089 6.561 0.784 1.00 86.75 131 HIS A C 1
ATOM 1007 O O . HIS A 1 131 ? -12.305 6.341 1.710 1.00 86.75 131 HIS A O 1
ATOM 1013 N N . GLY A 1 132 ? -12.727 7.152 -0.355 1.00 90.94 132 GLY A N 1
ATOM 1014 C CA . GLY A 1 132 ? -11.397 7.666 -0.639 1.00 90.94 132 GLY A CA 1
ATOM 1015 C C . GLY A 1 132 ? -10.647 6.837 -1.672 1.00 90.94 132 GLY A C 1
ATOM 1016 O O . GLY A 1 132 ? -11.090 5.776 -2.108 1.00 90.94 132 GLY A O 1
ATOM 1017 N N . LYS A 1 133 ? -9.478 7.355 -2.041 1.00 95.38 133 LYS A N 1
ATOM 1018 C CA . LYS A 1 133 ? -8.551 6.730 -2.977 1.00 95.38 133 LYS A CA 1
ATOM 1019 C C . LYS A 1 133 ? -7.121 6.873 -2.478 1.00 95.38 133 LYS A C 1
ATOM 1021 O O . LYS A 1 133 ? -6.773 7.874 -1.848 1.00 95.38 133 LYS A O 1
ATOM 1026 N N . LEU A 1 134 ? -6.297 5.871 -2.753 1.00 96.94 134 LEU A N 1
ATOM 1027 C CA . LEU A 1 134 ? -4.900 5.818 -2.334 1.00 96.94 134 LEU A CA 1
ATOM 1028 C C . LEU A 1 134 ? -4.069 5.138 -3.418 1.00 96.94 134 LEU A C 1
ATOM 1030 O O . LEU A 1 134 ? -4.539 4.203 -4.057 1.00 96.94 134 LEU A O 1
ATOM 1034 N N . MET A 1 135 ? -2.829 5.578 -3.610 1.00 98.31 135 MET A N 1
ATOM 1035 C CA . MET A 1 135 ? -1.880 4.877 -4.467 1.00 98.31 135 MET A CA 1
ATOM 1036 C C . MET A 1 135 ? -0.947 4.020 -3.614 1.00 98.31 135 MET A C 1
ATOM 1038 O O . MET A 1 135 ? -0.340 4.523 -2.669 1.00 98.31 135 MET A O 1
ATOM 1042 N N . VAL A 1 136 ? -0.817 2.744 -3.965 1.00 98.50 136 VAL A N 1
ATOM 1043 C CA . VAL A 1 136 ? 0.194 1.814 -3.450 1.00 98.50 136 VAL A CA 1
ATOM 1044 C C . VAL A 1 136 ? 1.302 1.687 -4.490 1.00 98.50 136 VAL A C 1
ATOM 1046 O O . VAL A 1 136 ? 1.032 1.637 -5.688 1.00 98.50 136 VAL A O 1
ATOM 1049 N N . ILE A 1 137 ? 2.555 1.663 -4.044 1.00 98.31 137 ILE A N 1
ATOM 1050 C CA . ILE A 1 137 ? 3.732 1.610 -4.915 1.00 98.31 137 ILE A CA 1
ATOM 1051 C C . ILE A 1 137 ? 4.652 0.502 -4.416 1.00 98.31 137 ILE A C 1
ATOM 1053 O O . ILE A 1 137 ? 5.066 0.530 -3.257 1.00 98.31 137 ILE A O 1
ATOM 1057 N N . GLY A 1 138 ? 4.993 -0.432 -5.299 1.00 97.69 138 GLY A N 1
ATOM 1058 C CA . GLY A 1 138 ? 6.028 -1.437 -5.096 1.00 97.69 138 GLY A CA 1
ATOM 1059 C C . GLY A 1 138 ? 7.22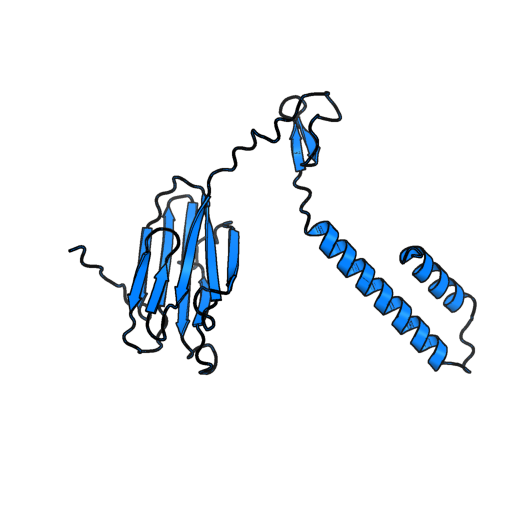7 -1.165 -6.003 1.00 97.69 138 GLY A C 1
ATOM 1060 O O . GLY A 1 138 ? 7.062 -0.860 -7.183 1.00 97.69 138 GLY A O 1
ATOM 1061 N N . GLN A 1 139 ? 8.447 -1.289 -5.481 1.00 96.81 139 GLN A N 1
ATOM 1062 C CA . GLN A 1 139 ? 9.654 -1.299 -6.307 1.00 96.81 139 GLN A CA 1
ATOM 1063 C C . GLN A 1 139 ? 10.671 -2.315 -5.801 1.00 96.81 139 GLN A C 1
ATOM 1065 O O . GLN A 1 139 ? 11.113 -2.251 -4.652 1.00 96.81 139 GLN A O 1
ATOM 1070 N N . TYR A 1 140 ? 11.094 -3.206 -6.693 1.00 97.31 140 TYR A N 1
ATOM 1071 C CA . TYR A 1 140 ? 12.131 -4.175 -6.393 1.00 97.31 140 TYR A CA 1
ATOM 1072 C C . TYR A 1 140 ? 13.518 -3.546 -6.504 1.00 97.31 140 TYR A C 1
ATOM 1074 O O . TYR A 1 140 ? 13.908 -3.075 -7.574 1.00 97.31 140 TYR A O 1
ATOM 1082 N N . SER A 1 141 ? 14.282 -3.588 -5.409 1.00 92.81 141 SER A N 1
ATOM 1083 C CA . SER A 1 141 ? 15.740 -3.416 -5.343 1.00 92.81 141 SER A CA 1
ATOM 1084 C C . SER A 1 141 ? 16.292 -2.015 -5.688 1.00 92.81 141 SER A C 1
ATOM 1086 O O . SER A 1 141 ? 17.161 -1.499 -4.988 1.00 92.81 141 SER A O 1
ATOM 1088 N N . LYS A 1 142 ? 15.791 -1.336 -6.725 1.00 92.31 142 LYS A N 1
ATOM 1089 C CA . LYS A 1 142 ? 16.348 -0.091 -7.283 1.00 92.31 142 LYS A CA 1
ATOM 1090 C C . LYS A 1 142 ? 16.257 1.099 -6.324 1.00 92.31 142 LYS A C 1
ATOM 1092 O O . LYS A 1 142 ? 17.244 1.811 -6.160 1.00 92.31 142 LYS A O 1
ATOM 1097 N N . ALA A 1 143 ? 15.124 1.294 -5.645 1.00 91.56 143 ALA A N 1
ATOM 1098 C CA . ALA A 1 143 ? 15.011 2.321 -4.599 1.00 91.56 143 ALA A CA 1
ATOM 1099 C C . ALA A 1 143 ? 15.706 1.931 -3.288 1.00 91.56 143 ALA A C 1
ATOM 1101 O O . ALA A 1 143 ? 16.004 2.797 -2.468 1.00 91.56 143 ALA A O 1
ATOM 1102 N N . SER A 1 144 ? 15.983 0.645 -3.084 1.00 91.56 144 SER A N 1
ATOM 1103 C CA . SER A 1 144 ? 16.598 0.096 -1.876 1.00 91.56 144 SER A CA 1
ATOM 1104 C C . SER A 1 144 ? 18.076 -0.266 -2.076 1.00 91.56 144 SER A C 1
ATOM 1106 O O . SER A 1 144 ? 18.585 -1.193 -1.449 1.00 91.56 144 SER A O 1
ATOM 1108 N N . CYS A 1 145 ? 18.789 0.488 -2.921 1.00 94.56 145 CYS A N 1
ATOM 1109 C CA . CYS A 1 145 ? 20.233 0.347 -3.154 1.00 94.56 145 CYS A CA 1
ATOM 1110 C C . CYS A 1 145 ? 20.667 -1.051 -3.633 1.00 94.56 145 CYS A C 1
ATOM 1112 O O . CYS A 1 145 ? 21.704 -1.565 -3.216 1.00 94.56 145 CYS A O 1
ATOM 1114 N N . SER A 1 146 ? 19.880 -1.658 -4.517 1.00 93.56 146 SER A N 1
ATOM 1115 C CA . SER A 1 146 ? 20.119 -2.980 -5.101 1.00 93.56 146 SER A CA 1
ATOM 1116 C C . SER A 1 146 ? 20.202 -4.120 -4.075 1.00 93.56 146 SER A C 1
ATOM 1118 O O . SER A 1 146 ? 20.959 -5.072 -4.263 1.00 93.56 146 SER A O 1
ATOM 1120 N N . ASN A 1 147 ? 19.451 -4.031 -2.972 1.00 95.31 147 ASN A N 1
ATOM 1121 C CA . ASN A 1 147 ? 19.507 -5.013 -1.883 1.00 95.31 147 ASN A CA 1
ATOM 1122 C C . ASN A 1 147 ? 18.753 -6.329 -2.151 1.00 95.31 147 ASN A C 1
ATOM 1124 O O . ASN A 1 147 ? 18.780 -7.208 -1.294 1.00 95.31 147 ASN A O 1
ATOM 1128 N N . GLY A 1 148 ? 18.086 -6.469 -3.300 1.00 95.00 148 GLY A N 1
ATOM 1129 C CA . GLY A 1 148 ? 17.313 -7.670 -3.627 1.00 95.00 148 GLY A CA 1
ATOM 1130 C C . GLY A 1 148 ? 16.027 -7.818 -2.810 1.00 95.00 148 GLY A C 1
ATOM 1131 O O . GLY A 1 148 ? 15.571 -8.934 -2.593 1.00 95.00 148 GLY A O 1
ATOM 1132 N N . CYS A 1 149 ? 15.460 -6.710 -2.326 1.00 96.69 149 CYS A N 1
ATOM 1133 C CA . CYS A 1 149 ? 14.195 -6.697 -1.596 1.00 96.69 149 CYS A CA 1
ATOM 1134 C C . CYS A 1 149 ? 13.171 -5.788 -2.274 1.00 96.69 149 CYS A C 1
ATOM 1136 O O . CYS A 1 149 ? 13.527 -4.794 -2.915 1.00 96.69 149 CYS A O 1
ATOM 1138 N N . TRP A 1 150 ? 11.891 -6.071 -2.042 1.00 97.25 150 TRP A N 1
ATOM 1139 C CA . TRP A 1 150 ? 10.827 -5.120 -2.342 1.00 97.25 150 TRP A CA 1
ATOM 1140 C C . TRP A 1 150 ? 10.805 -3.979 -1.331 1.00 97.25 150 TRP A C 1
ATOM 1142 O O . TRP A 1 150 ? 10.894 -4.174 -0.118 1.00 97.25 150 TRP A O 1
ATOM 1152 N N . MET A 1 151 ? 10.622 -2.769 -1.844 1.00 97.12 151 MET A N 1
ATOM 1153 C CA . MET A 1 151 ? 10.142 -1.623 -1.088 1.00 97.12 151 MET A CA 1
ATOM 1154 C C . MET A 1 151 ? 8.666 -1.420 -1.421 1.00 97.12 151 MET A C 1
ATOM 1156 O O . MET A 1 151 ? 8.307 -1.405 -2.597 1.00 97.12 151 MET A O 1
ATOM 1160 N N . ILE A 1 152 ? 7.829 -1.225 -0.400 1.00 98.12 152 ILE A N 1
ATOM 1161 C CA . ILE A 1 152 ? 6.404 -0.926 -0.571 1.00 98.12 152 ILE A CA 1
ATOM 116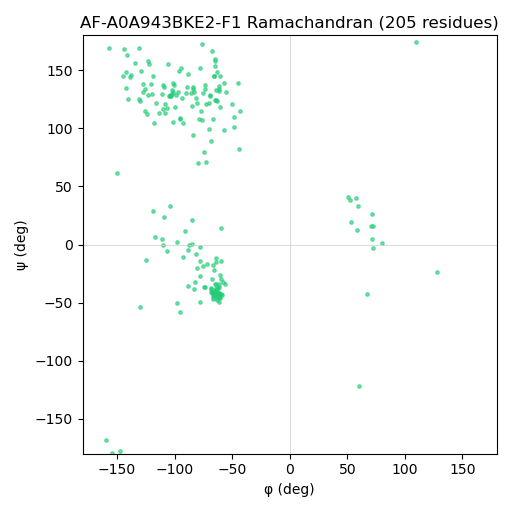2 C C . ILE A 1 152 ? 6.070 0.358 0.177 1.00 98.12 152 ILE A C 1
ATOM 1164 O O . ILE A 1 152 ? 6.472 0.541 1.328 1.00 98.12 152 ILE A O 1
ATOM 1168 N N . GLY A 1 153 ? 5.330 1.245 -0.477 1.00 97.50 153 GLY A N 1
ATOM 1169 C CA . GLY A 1 153 ? 4.898 2.518 0.080 1.00 97.50 153 GLY A CA 1
ATOM 1170 C C . GLY A 1 153 ? 3.542 2.957 -0.454 1.00 97.50 153 GLY A C 1
ATOM 1171 O O . GLY A 1 153 ? 2.900 2.255 -1.235 1.00 97.50 153 GLY A O 1
ATOM 1172 N N . ILE A 1 154 ? 3.114 4.138 -0.009 1.00 98.06 154 ILE A N 1
ATOM 1173 C CA . ILE A 1 154 ? 1.854 4.758 -0.420 1.00 98.06 154 ILE A CA 1
ATOM 1174 C C . ILE A 1 154 ? 2.040 6.236 -0.748 1.00 98.06 154 ILE A C 1
ATOM 1176 O O . ILE A 1 154 ? 2.929 6.899 -0.210 1.00 98.06 154 ILE A O 1
ATOM 1180 N N . SER A 1 155 ? 1.143 6.765 -1.570 1.00 97.25 155 SER A N 1
ATOM 1181 C CA . SER A 1 155 ? 0.970 8.197 -1.796 1.00 97.25 155 SER A CA 1
ATOM 1182 C C . SER A 1 155 ? -0.506 8.537 -1.988 1.00 97.25 155 SER A C 1
ATOM 1184 O O . SER A 1 155 ? -1.352 7.663 -2.189 1.00 97.25 155 SER A O 1
ATOM 1186 N N . LYS A 1 156 ? -0.829 9.833 -1.954 1.00 96.81 156 LYS A N 1
ATOM 1187 C CA . LYS A 1 156 ? -2.103 10.301 -2.512 1.00 96.81 156 LYS A CA 1
ATOM 1188 C C . LYS A 1 156 ? -2.116 10.054 -4.021 1.00 96.81 156 LYS A C 1
ATOM 1190 O O . LYS A 1 156 ? -1.047 9.947 -4.625 1.00 96.81 156 LYS A O 1
ATOM 1195 N N . VAL A 1 157 ? -3.310 9.981 -4.601 1.00 96.25 157 VAL A N 1
ATOM 1196 C CA . VAL A 1 157 ? -3.461 9.852 -6.054 1.00 96.25 157 VAL A CA 1
ATOM 1197 C C . VAL A 1 157 ? -3.244 11.214 -6.717 1.00 96.25 157 VAL A C 1
ATOM 1199 O O . VAL A 1 157 ? -2.407 11.319 -7.601 1.00 96.25 157 VAL A O 1
ATOM 1202 N N . GLU A 1 158 ? -3.908 12.261 -6.222 1.00 94.19 158 GLU A N 1
ATOM 1203 C CA . GLU A 1 158 ? -3.786 13.638 -6.718 1.00 94.19 158 GLU A CA 1
ATOM 1204 C C . GLU A 1 158 ? -3.368 14.625 -5.617 1.00 94.19 158 GLU A C 1
ATOM 1206 O O . GLU A 1 158 ? -3.582 14.398 -4.420 1.00 94.19 158 GLU A O 1
ATOM 1211 N N . GLU A 1 159 ? -2.805 15.770 -6.012 1.00 92.75 159 GLU A N 1
ATOM 1212 C CA . GLU A 1 159 ? -2.329 16.815 -5.091 1.00 92.75 159 GLU A CA 1
ATOM 1213 C C . GLU A 1 159 ? -3.425 17.384 -4.182 1.00 92.75 159 GLU A C 1
ATOM 1215 O O . GLU A 1 159 ? -3.139 17.767 -3.046 1.00 92.75 159 GLU A O 1
ATOM 1220 N N . GLU A 1 160 ? -4.679 17.397 -4.630 1.00 92.00 160 GLU A N 1
ATOM 1221 C CA . GLU A 1 160 ? -5.815 17.950 -3.881 1.00 92.00 160 GLU A CA 1
ATOM 1222 C C . GLU A 1 160 ? -6.555 16.902 -3.037 1.00 92.00 160 GLU A C 1
ATOM 1224 O O . GLU A 1 160 ? -7.358 17.259 -2.175 1.00 92.00 160 GLU A O 1
ATOM 1229 N N . ASP A 1 161 ? -6.259 15.611 -3.227 1.00 89.69 161 ASP A N 1
ATOM 1230 C CA . ASP A 1 161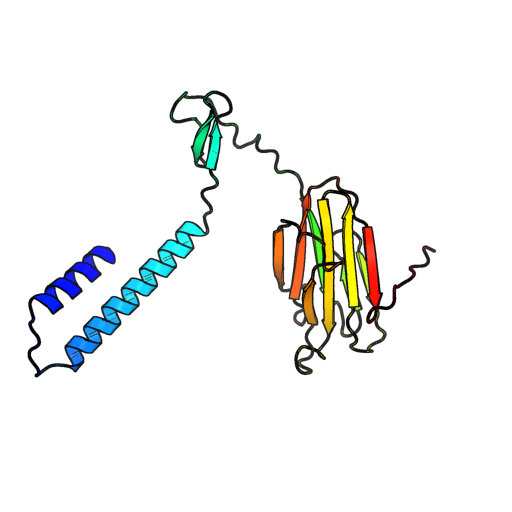 ? -6.964 14.545 -2.517 1.00 89.69 161 ASP A CA 1
ATOM 1231 C C . ASP A 1 161 ? -6.737 14.620 -1.007 1.00 89.69 161 ASP A C 1
ATOM 1233 O O . ASP A 1 161 ? -5.661 14.989 -0.523 1.00 89.69 161 ASP A O 1
ATOM 1237 N N . VAL A 1 162 ? -7.735 14.191 -0.241 1.00 90.19 162 VAL A N 1
ATOM 1238 C CA . VAL A 1 162 ? -7.571 13.941 1.191 1.00 90.19 162 VAL A CA 1
ATOM 1239 C C . VAL A 1 162 ? -7.042 12.522 1.366 1.00 90.19 162 VAL A C 1
ATOM 1241 O O . VAL A 1 162 ? -7.587 11.581 0.794 1.00 90.19 162 VAL A O 1
ATOM 1244 N N . LEU A 1 163 ? -5.982 12.363 2.164 1.00 89.88 163 LEU A N 1
ATOM 1245 C CA . LEU A 1 163 ? -5.484 11.036 2.519 1.00 89.88 163 LEU A CA 1
ATOM 1246 C C . LEU A 1 163 ? -6.570 10.300 3.331 1.00 89.88 163 LEU A C 1
ATOM 1248 O O . LEU A 1 163 ? -7.009 10.847 4.348 1.00 89.88 163 LEU A O 1
ATOM 1252 N N . PRO A 1 164 ? -7.016 9.103 2.913 1.00 92.31 164 PRO A N 1
ATOM 1253 C CA . PRO A 1 164 ? -8.059 8.380 3.627 1.00 92.31 164 PRO A CA 1
ATOM 1254 C C . PRO A 1 164 ? -7.597 7.950 5.026 1.00 92.31 164 PRO A C 1
ATOM 1256 O O . PRO A 1 164 ? -6.413 7.718 5.266 1.00 92.31 164 PRO A O 1
ATOM 1259 N N . ASP A 1 165 ? -8.543 7.793 5.954 1.00 90.38 165 ASP A N 1
ATOM 1260 C CA . ASP A 1 165 ? -8.298 7.366 7.341 1.00 90.38 165 ASP A CA 1
ATOM 1261 C C . ASP A 1 165 ? -8.231 5.835 7.506 1.00 90.38 165 ASP A C 1
ATOM 1263 O O . ASP A 1 165 ? -8.414 5.299 8.605 1.00 90.38 165 ASP A O 1
ATOM 1267 N N . TRP A 1 166 ? -7.964 5.120 6.409 1.00 93.00 166 TRP A N 1
ATOM 1268 C CA . TRP A 1 166 ? -7.850 3.666 6.394 1.00 93.00 166 TRP A CA 1
ATOM 1269 C C . TRP A 1 166 ? -6.717 3.205 7.306 1.00 93.00 166 TRP A C 1
ATOM 1271 O O . TRP A 1 166 ? -5.661 3.837 7.413 1.00 93.00 166 TRP A O 1
ATOM 1281 N N . LYS A 1 167 ? -6.910 2.056 7.956 1.00 94.75 167 LYS A N 1
ATOM 1282 C CA . LYS A 1 167 ? -5.834 1.462 8.744 1.00 94.75 167 LYS A CA 1
ATOM 1283 C C . LYS A 1 167 ? -4.845 0.786 7.799 1.00 94.75 167 LYS A C 1
ATOM 1285 O O . LYS A 1 167 ? -5.173 -0.207 7.159 1.00 94.75 167 LYS A O 1
ATOM 1290 N N . ILE A 1 168 ? -3.632 1.329 7.769 1.00 96.44 168 ILE A N 1
ATOM 1291 C CA . ILE A 1 168 ? -2.500 0.827 6.989 1.00 96.44 168 ILE A CA 1
ATOM 1292 C C . ILE A 1 168 ? -1.559 0.077 7.932 1.00 96.44 168 ILE A C 1
ATOM 1294 O O . ILE A 1 168 ? -1.187 0.602 8.985 1.00 96.44 168 ILE A O 1
ATOM 1298 N N . SER A 1 169 ? -1.181 -1.148 7.574 1.00 96.94 169 SER A N 1
ATOM 1299 C CA . SER A 1 169 ? -0.228 -1.961 8.341 1.00 96.94 169 SER A CA 1
ATOM 1300 C C . SER A 1 169 ? 0.892 -2.459 7.433 1.00 96.94 169 SER A C 1
ATOM 1302 O O . SER A 1 169 ? 0.629 -2.890 6.317 1.00 96.94 169 SER A O 1
ATOM 1304 N N . LEU A 1 170 ? 2.132 -2.416 7.922 1.00 96.94 170 LEU A N 1
ATOM 1305 C CA . LEU A 1 170 ? 3.281 -3.053 7.277 1.00 96.94 170 LEU A CA 1
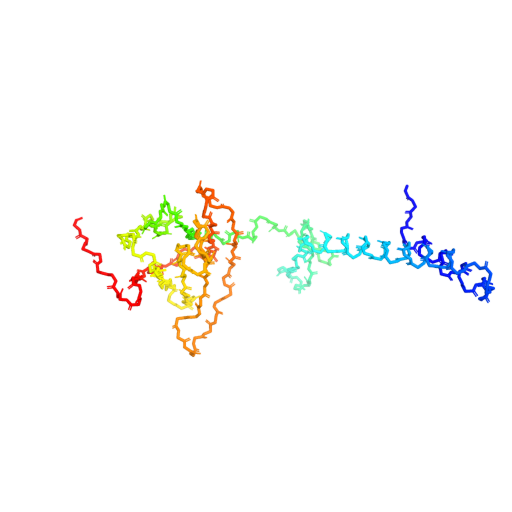ATOM 1306 C C . LEU A 1 170 ? 3.637 -4.319 8.050 1.00 96.94 170 LEU A C 1
ATOM 1308 O O . LEU A 1 170 ? 3.795 -4.276 9.273 1.00 96.94 170 LEU A O 1
ATOM 1312 N N . LEU A 1 171 ? 3.742 -5.430 7.335 1.00 96.06 171 LEU A N 1
ATOM 1313 C CA . LEU A 1 171 ? 3.961 -6.769 7.866 1.00 96.06 171 LEU A CA 1
ATOM 1314 C C . LEU A 1 171 ? 5.111 -7.450 7.111 1.00 96.06 171 LEU A C 1
ATOM 1316 O O . LEU A 1 171 ? 5.565 -6.963 6.075 1.00 96.06 171 LEU A O 1
ATOM 1320 N N . GLN A 1 172 ? 5.575 -8.586 7.629 1.00 96.62 172 GLN A N 1
ATOM 1321 C CA . GLN A 1 172 ? 6.395 -9.509 6.846 1.00 96.62 172 GLN A CA 1
ATOM 1322 C C . GLN A 1 172 ? 5.504 -10.150 5.775 1.00 96.62 172 GLN A C 1
ATOM 1324 O O . GLN A 1 172 ? 4.432 -10.651 6.121 1.00 96.62 172 GLN A O 1
ATOM 1329 N N . GLY A 1 173 ? 5.928 -10.100 4.511 1.00 93.56 173 GLY A N 1
ATOM 1330 C CA . GLY A 1 173 ? 5.241 -10.779 3.415 1.00 93.56 173 GLY A CA 1
ATOM 1331 C C . GLY A 1 173 ? 5.508 -12.279 3.408 1.00 93.56 173 GLY A C 1
ATOM 1332 O O . GLY A 1 173 ? 6.346 -12.782 4.164 1.00 93.56 173 GLY A O 1
ATOM 1333 N N . ASP A 1 174 ? 4.793 -12.987 2.541 1.00 93.94 174 ASP A N 1
ATOM 1334 C CA . ASP A 1 174 ? 4.916 -14.438 2.380 1.00 93.94 174 ASP A CA 1
ATOM 1335 C C . ASP A 1 174 ? 6.288 -14.804 1.794 1.00 93.94 174 ASP A C 1
ATOM 1337 O O . ASP A 1 174 ? 6.855 -15.849 2.117 1.00 93.94 174 ASP A O 1
ATOM 1341 N N . MET A 1 175 ? 6.859 -13.895 0.999 1.00 93.69 175 MET A N 1
ATOM 1342 C CA . MET A 1 175 ? 8.250 -13.945 0.569 1.00 93.69 175 MET A CA 1
ATOM 1343 C C . MET A 1 175 ? 9.157 -13.199 1.553 1.00 93.69 175 MET A C 1
ATOM 1345 O O . MET A 1 175 ? 8.918 -12.039 1.878 1.00 93.69 175 MET A O 1
ATOM 1349 N N . GLU A 1 176 ? 10.256 -13.825 1.986 1.00 93.44 176 GLU A N 1
ATOM 1350 C CA . GLU A 1 176 ? 11.182 -13.235 2.974 1.00 93.44 176 GLU A CA 1
ATOM 1351 C C . GLU A 1 176 ? 11.773 -11.888 2.524 1.00 93.44 176 GLU A C 1
ATOM 1353 O O . GLU A 1 176 ? 12.015 -11.000 3.341 1.00 93.44 176 GLU A O 1
ATOM 1358 N N . TYR A 1 177 ? 11.974 -11.722 1.216 1.00 91.94 177 TYR A N 1
ATOM 1359 C CA . TYR A 1 177 ? 12.519 -10.514 0.599 1.00 91.94 177 TYR A CA 1
ATOM 1360 C C . TYR A 1 177 ? 11.463 -9.431 0.322 1.00 91.94 177 TYR A C 1
ATOM 1362 O O . TYR A 1 177 ? 11.813 -8.365 -0.193 1.00 91.94 177 TYR A O 1
ATOM 1370 N N . SER A 1 178 ? 10.190 -9.672 0.654 1.00 96.69 178 SER A N 1
ATOM 1371 C CA . SER A 1 178 ? 9.112 -8.699 0.494 1.00 96.69 178 SER A CA 1
ATOM 1372 C C . SER A 1 178 ? 8.448 -8.366 1.832 1.00 96.69 178 SER A C 1
ATOM 1374 O O . SER A 1 178 ? 8.014 -9.264 2.555 1.00 96.69 178 SER A O 1
ATOM 1376 N N . PRO A 1 179 ? 8.282 -7.078 2.180 1.00 97.44 179 PRO A N 1
ATOM 1377 C CA . PRO A 1 179 ? 7.245 -6.706 3.130 1.00 97.44 179 PRO A CA 1
ATOM 1378 C C . PRO A 1 179 ? 5.859 -6.936 2.503 1.00 97.44 179 PRO A C 1
ATOM 1380 O O . PRO A 1 179 ? 5.736 -7.102 1.289 1.00 97.44 179 PRO A O 1
ATOM 1383 N N . ALA A 1 180 ? 4.817 -6.903 3.326 1.00 97.88 180 ALA A N 1
ATOM 1384 C CA . ALA A 1 180 ? 3.431 -6.821 2.881 1.00 97.88 180 ALA A CA 1
ATOM 1385 C C . ALA A 1 180 ? 2.776 -5.556 3.442 1.00 97.88 180 ALA A C 1
ATOM 1387 O O . ALA A 1 180 ? 2.965 -5.211 4.613 1.00 97.88 180 ALA A O 1
ATOM 1388 N N . LEU A 1 181 ? 1.999 -4.866 2.612 1.00 98.44 181 LEU A N 1
ATOM 1389 C CA . LEU A 1 181 ? 1.193 -3.715 2.998 1.00 98.44 181 LEU A CA 1
ATOM 1390 C C . LEU A 1 181 ? -0.280 -4.118 3.027 1.00 98.44 181 LEU A C 1
ATOM 1392 O O . LEU A 1 181 ? -0.853 -4.471 2.001 1.00 98.44 181 LEU A O 1
ATOM 1396 N N . GLU A 1 182 ? -0.897 -4.044 4.204 1.00 98.19 182 GLU A N 1
ATOM 1397 C CA . GLU A 1 182 ? -2.328 -4.292 4.378 1.00 98.19 182 GLU A CA 1
ATOM 1398 C C . GLU A 1 182 ? -3.110 -2.982 4.495 1.00 98.19 182 GLU A C 1
ATOM 1400 O O . GLU A 1 182 ? -2.781 -2.127 5.326 1.00 98.19 182 GLU A O 1
ATOM 1405 N N . LEU A 1 183 ? -4.189 -2.868 3.718 1.00 96.50 183 LEU A N 1
ATOM 1406 C CA . LEU A 1 183 ? -5.197 -1.816 3.839 1.00 96.50 183 LEU A CA 1
ATOM 1407 C C . LEU A 1 183 ? -6.490 -2.408 4.405 1.00 96.50 183 LEU A C 1
ATOM 1409 O O . LEU A 1 183 ? -7.078 -3.302 3.800 1.00 96.50 183 LEU A O 1
ATOM 1413 N N . GLU A 1 184 ? -6.953 -1.895 5.547 1.00 94.38 184 GLU A N 1
ATOM 1414 C CA . GLU A 1 184 ? -8.271 -2.231 6.097 1.00 94.38 184 GLU A CA 1
ATOM 1415 C C . GLU A 1 184 ? -9.304 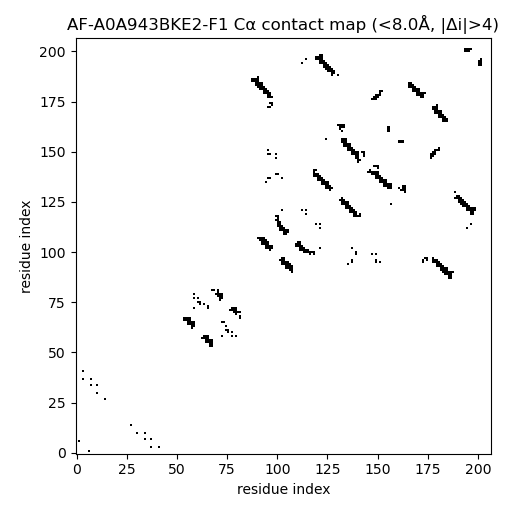-1.176 5.676 1.00 94.38 184 GLU A C 1
ATOM 1417 O O . GLU A 1 184 ? -9.317 -0.052 6.194 1.00 94.38 184 GLU A O 1
ATOM 1422 N N . ILE A 1 185 ? -10.187 -1.569 4.760 1.00 90.88 185 ILE A N 1
ATOM 1423 C CA . ILE A 1 185 ? -11.293 -0.768 4.222 1.00 90.88 185 ILE A CA 1
ATOM 1424 C C . ILE A 1 185 ? -12.608 -1.293 4.830 1.00 90.88 185 ILE A C 1
ATOM 1426 O O . ILE A 1 185 ? -12.687 -2.427 5.306 1.00 90.88 185 ILE A O 1
ATOM 1430 N N . GLN A 1 186 ? -13.650 -0.463 4.902 1.00 82.38 186 GLN A N 1
ATOM 1431 C CA . GLN A 1 186 ? -14.971 -0.918 5.363 1.00 82.38 186 GLN A CA 1
ATOM 1432 C C . GLN A 1 186 ? -15.498 -2.021 4.421 1.00 82.38 186 GLN A C 1
ATOM 1434 O O . GLN A 1 186 ? -15.356 -1.880 3.211 1.00 82.38 186 GLN A O 1
ATOM 1439 N N . ASP A 1 187 ? -16.080 -3.112 4.942 1.00 69.38 187 ASP A N 1
ATOM 1440 C CA . ASP A 1 187 ? -16.703 -4.122 4.066 1.00 69.38 187 ASP A CA 1
ATOM 1441 C C . ASP A 1 187 ? -17.903 -3.559 3.308 1.00 69.38 187 ASP A C 1
ATOM 1443 O O . ASP A 1 187 ? -18.514 -2.576 3.728 1.00 69.38 187 ASP A O 1
ATOM 1447 N N . GLU A 1 188 ? -18.240 -4.251 2.215 1.00 73.81 188 GLU A N 1
ATOM 1448 C CA . GLU A 1 188 ? -19.318 -3.929 1.265 1.00 73.81 188 GLU A CA 1
ATOM 1449 C C . GLU A 1 188 ? -19.033 -2.711 0.377 1.00 73.81 188 GLU A C 1
ATOM 1451 O O . GLU A 1 188 ? -19.879 -2.324 -0.426 1.00 73.81 188 GLU A O 1
ATOM 1456 N N . VAL A 1 189 ? -17.832 -2.139 0.470 1.00 82.81 189 VAL A N 1
ATOM 1457 C CA . VAL A 1 189 ? -17.362 -1.132 -0.479 1.00 82.81 189 VAL A CA 1
ATOM 1458 C C . VAL A 1 189 ? -16.825 -1.831 -1.723 1.00 82.81 189 VAL A C 1
ATOM 1460 O O . VAL A 1 189 ? -15.965 -2.706 -1.633 1.00 82.81 189 VAL A O 1
ATOM 1463 N N . GLU A 1 190 ? -17.342 -1.441 -2.884 1.00 88.50 190 GLU A N 1
ATOM 1464 C CA . GLU A 1 190 ? -16.762 -1.817 -4.168 1.00 88.50 190 GLU A CA 1
ATOM 1465 C C . GLU A 1 190 ? -15.431 -1.080 -4.331 1.00 88.50 190 GLU A C 1
ATOM 1467 O O . GLU A 1 190 ? -15.378 0.149 -4.250 1.00 88.50 190 GLU A O 1
ATOM 1472 N N . VAL A 1 191 ? -14.355 -1.844 -4.505 1.00 92.81 191 VAL A N 1
ATOM 1473 C CA . VAL A 1 191 ? -13.012 -1.311 -4.714 1.00 92.81 191 VAL A CA 1
ATOM 1474 C C . VAL A 1 191 ? -12.591 -1.616 -6.138 1.00 92.81 191 VAL A C 1
ATOM 1476 O O . VAL A 1 191 ? -12.665 -2.760 -6.577 1.00 92.81 191 VAL A O 1
ATOM 1479 N N . THR A 1 192 ? -12.124 -0.591 -6.842 1.00 95.25 192 THR A N 1
ATOM 1480 C CA . THR A 1 192 ? -11.495 -0.743 -8.153 1.00 95.25 192 THR A CA 1
ATOM 1481 C C . THR A 1 192 ? -9.987 -0.604 -8.004 1.00 95.25 192 THR A C 1
ATOM 1483 O O . THR A 1 192 ? -9.504 0.382 -7.441 1.00 95.25 192 THR A O 1
ATOM 1486 N N . LEU A 1 193 ? -9.246 -1.580 -8.527 1.00 96.81 193 LEU A N 1
ATOM 1487 C CA . LEU A 1 193 ? -7.795 -1.514 -8.651 1.00 96.81 193 LEU A CA 1
ATOM 1488 C C . LEU A 1 193 ? -7.436 -1.055 -10.064 1.00 96.81 193 LEU A C 1
ATOM 1490 O O . LEU A 1 193 ? -7.971 -1.545 -11.056 1.00 96.81 193 LEU A O 1
ATOM 1494 N N . THR A 1 194 ? -6.554 -0.065 -10.174 1.00 97.69 194 THR A N 1
ATOM 1495 C CA . THR A 1 194 ? -6.001 0.362 -11.464 1.00 97.69 194 THR A CA 1
ATOM 1496 C C . THR A 1 194 ? -4.487 0.330 -11.403 1.00 97.69 194 THR A C 1
ATOM 1498 O O . THR A 1 194 ? -3.877 1.115 -10.677 1.00 97.69 194 THR A O 1
ATOM 1501 N N . TRP A 1 195 ? -3.887 -0.549 -12.198 1.00 97.75 195 TRP A N 1
ATOM 1502 C CA . TRP A 1 195 ? -2.450 -0.784 -12.182 1.00 97.75 195 TRP A CA 1
ATOM 1503 C C . TRP A 1 195 ? -1.696 0.037 -13.219 1.00 97.75 195 TRP A C 1
ATOM 1505 O O . TRP A 1 195 ? -2.210 0.378 -14.288 1.00 97.75 195 TRP A O 1
ATOM 1515 N N . TYR A 1 196 ? -0.444 0.327 -12.887 1.00 97.38 196 TYR A N 1
ATOM 1516 C CA . TYR A 1 196 ? 0.503 1.029 -13.728 1.00 97.38 196 TYR A CA 1
ATOM 1517 C C . TYR A 1 196 ? 1.885 0.381 -13.619 1.00 97.38 196 TYR A C 1
ATOM 1519 O O . TYR A 1 196 ? 2.311 -0.016 -12.533 1.00 97.38 196 TYR A O 1
ATOM 1527 N N . LYS A 1 197 ? 2.618 0.351 -14.733 1.00 95.38 197 LYS A N 1
ATOM 1528 C CA . LYS A 1 197 ? 4.054 0.057 -14.781 1.00 95.38 197 LYS A CA 1
ATOM 1529 C C . LYS A 1 197 ? 4.805 1.330 -15.108 1.00 95.38 197 LYS A C 1
ATOM 1531 O O . LYS A 1 197 ? 4.674 1.881 -16.204 1.00 95.38 197 LYS A O 1
ATOM 1536 N N . ASN A 1 198 ? 5.584 1.823 -14.152 1.00 95.31 198 ASN A N 1
ATOM 1537 C CA . ASN A 1 198 ? 6.354 3.055 -14.296 1.00 95.31 198 ASN A CA 1
ATOM 1538 C C . ASN A 1 198 ? 5.502 4.242 -14.801 1.00 95.31 198 ASN A C 1
ATOM 1540 O O . ASN A 1 198 ? 5.908 4.993 -15.690 1.00 95.31 198 ASN A O 1
ATOM 1544 N N . GLY A 1 199 ? 4.276 4.366 -14.280 1.00 94.06 199 GLY A N 1
ATOM 1545 C CA . GLY A 1 199 ? 3.320 5.410 -14.669 1.00 94.06 199 GLY A CA 1
ATOM 1546 C C . GLY A 1 199 ? 2.547 5.165 -15.973 1.00 94.06 199 GLY A C 1
ATOM 1547 O O . GLY A 1 199 ? 1.728 6.000 -16.352 1.00 94.06 199 GLY A O 1
ATOM 1548 N N . ARG A 1 200 ? 2.753 4.038 -16.666 1.00 95.00 200 ARG A N 1
ATOM 1549 C CA . ARG A 1 200 ? 1.928 3.631 -17.815 1.00 95.00 200 ARG A CA 1
ATOM 1550 C C . ARG A 1 200 ? 0.819 2.713 -17.339 1.00 95.00 200 ARG A C 1
ATOM 1552 O O . ARG A 1 200 ? 1.111 1.734 -16.668 1.00 95.00 200 ARG A O 1
ATOM 1559 N N . LYS A 1 201 ? -0.429 3.042 -17.663 1.00 95.12 201 LYS A N 1
ATOM 1560 C CA . LYS A 1 201 ? -1.591 2.251 -17.255 1.00 95.12 201 LYS A CA 1
ATOM 1561 C C . LYS A 1 201 ? -1.540 0.865 -17.900 1.00 95.12 201 LYS A C 1
ATOM 1563 O O . LYS A 1 201 ? -1.335 0.772 -19.108 1.00 95.12 201 LYS A O 1
ATOM 1568 N N . GLU A 1 202 ? -1.765 -0.169 -17.101 1.00 89.44 202 GLU A N 1
ATOM 1569 C CA . GLU A 1 202 ? -1.917 -1.536 -17.591 1.00 89.44 202 GLU A CA 1
ATOM 1570 C C . GLU A 1 202 ? -3.362 -1.775 -18.040 1.00 89.44 202 GLU A C 1
ATOM 1572 O O . GLU A 1 202 ? -4.318 -1.415 -17.346 1.00 89.44 202 GLU A O 1
ATOM 1577 N N . GLU A 1 203 ? -3.525 -2.380 -19.214 1.00 79.56 203 GLU A N 1
ATOM 1578 C CA . GLU A 1 203 ? -4.817 -2.843 -19.712 1.00 79.56 203 GLU A CA 1
ATOM 1579 C C . GLU A 1 203 ? -4.898 -4.356 -19.498 1.00 79.56 203 GLU A C 1
ATOM 1581 O O . GLU A 1 203 ? -4.251 -5.126 -20.205 1.00 79.56 203 GLU A O 1
ATOM 1586 N N . PHE A 1 204 ? -5.683 -4.799 -18.514 1.00 64.88 204 PHE A N 1
ATOM 1587 C CA . PHE A 1 204 ? -5.976 -6.222 -18.356 1.00 64.88 204 PHE A CA 1
ATOM 1588 C C . PHE A 1 204 ? -7.046 -6.611 -19.371 1.00 64.88 204 PHE A C 1
ATOM 1590 O O . PHE A 1 204 ? -8.217 -6.260 -19.221 1.00 64.88 204 PHE A O 1
ATOM 1597 N N . SER A 1 205 ? -6.664 -7.352 -20.407 1.00 46.06 205 SER A N 1
ATOM 1598 C CA . SER A 1 205 ? -7.628 -8.074 -21.231 1.00 46.06 205 SER A CA 1
ATOM 1599 C C . SER A 1 205 ? -8.268 -9.163 -20.371 1.00 46.06 205 SER A C 1
ATOM 1601 O O . SER A 1 205 ? -7.608 -10.133 -20.008 1.00 46.06 205 SER A O 1
ATOM 1603 N N . HIS A 1 206 ? -9.534 -8.980 -19.995 1.00 40.97 206 HIS A N 1
ATOM 1604 C CA . HIS A 1 206 ? -10.335 -10.061 -19.427 1.00 40.97 206 HIS A CA 1
ATOM 1605 C C . HIS A 1 206 ? -10.629 -11.055 -20.561 1.00 40.97 206 HIS A C 1
ATOM 1607 O O . HIS A 1 206 ? -11.486 -10.778 -21.403 1.00 40.97 206 HIS A O 1
ATOM 1613 N N . GLU A 1 207 ? -9.870 -12.149 -20.627 1.00 31.16 207 GLU A N 1
ATOM 1614 C CA . GLU A 1 207 ? -10.201 -13.327 -21.445 1.00 31.16 207 GLU A CA 1
ATOM 1615 C C . GLU A 1 207 ? -11.073 -14.315 -20.664 1.00 31.16 207 GLU A C 1
ATOM 1617 O O . GLU A 1 207 ? -10.804 -14.529 -19.458 1.00 31.16 207 GLU A O 1
#